Protein AF-B5VNU3-F1 (afdb_monomer_lite)

Foldseek 3Di:
DPDPVCPVVVVVVVVVVVVCLVCVLDVQHDDLVSLLVSLLVQAVVVLVVVLVVLVVCVPDPDDDDDDDDDDPSNVSSPVSLQVSLPADWPADSSRDDAADPPKDKDWDWDWDADPVRDIFIWTWIKIWSFFDDPDPVPDDDDPPPDGDTDDIDTTHDTDGSVVSSVSSVVSNVVDDDDPDDDDDDPPDPPPDDDDDDPPDDDDDDDDDDDDDDDDDDDDDDDDDDDD

Secondary structure (DSSP, 8-state):
--SGGGHHHHHHHHHHHHHHHHHGGGTT-SSHHHHHHHHHHHHHHHHHHHHHHHHHHHT-SS---------HHHHHHHHHHHHHTT---SS-GGGSPPP-TT-EEEEEEEEEE-TTS-EEEEEEEEEE--B--S-TTS----TT-SPPBPPPEESS--EEHHHHHHHHHTTGGG----SS-----TT-TT-------------------PPP---------------

Organism: Saccharomyces cerevisiae (strain AWRI1631) (NCBI:txid545124)

Sequence (227 aa):
FDEPRFMQLRELYKLAKVLFDFICPKEYGISDAEKLDIGLLTSLPLAKQILNDIGDMKNRETPACVAYFTKESHIYTLLNIIYESGIPMRIARNALPELDYLSQITFELYESTDASGQKSHSIRLKMSPGCHTQDPLDVQLDDRHYISCIPKISLTKHLDMDYVQQKLRNK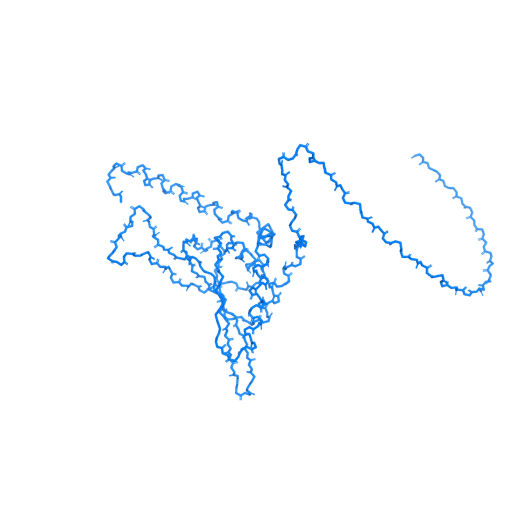FTRVIMPPKFTPVNITSPNLSFQKRKTRRKSVSVEKLKLPASSGSSSSTSVNKTLD

Structure (mmCIF, N/CA/C/O backbone):
data_AF-B5VNU3-F1
#
_entry.id   AF-B5VNU3-F1
#
loop_
_atom_site.group_PDB
_atom_site.id
_atom_site.type_symbol
_atom_site.label_atom_id
_atom_site.label_alt_id
_atom_site.label_comp_id
_atom_site.label_asym_id
_atom_site.label_entity_id
_atom_site.label_seq_id
_atom_site.pdbx_PDB_ins_code
_atom_site.Cartn_x
_atom_site.Cartn_y
_atom_site.Cartn_z
_atom_site.occupancy
_atom_site.B_iso_or_equiv
_atom_site.auth_seq_id
_atom_site.auth_comp_id
_atom_site.auth_asym_id
_atom_site.auth_atom_id
_atom_site.pdbx_PDB_model_num
ATOM 1 N N . PHE A 1 1 ? 4.682 -13.477 -29.647 1.00 75.50 1 PHE A N 1
ATOM 2 C CA . PHE A 1 1 ? 5.685 -12.917 -30.597 1.00 75.50 1 PHE A CA 1
ATOM 3 C C . PHE A 1 1 ? 6.723 -13.990 -30.974 1.00 75.50 1 PHE A C 1
ATOM 5 O O . PHE A 1 1 ? 7.917 -13.839 -30.727 1.00 75.50 1 PHE A O 1
ATOM 12 N N . ASP A 1 2 ? 6.292 -15.099 -31.582 1.00 79.19 2 ASP A N 1
ATOM 13 C CA . ASP A 1 2 ? 7.118 -16.322 -31.672 1.00 79.19 2 ASP A CA 1
ATOM 14 C C . ASP A 1 2 ? 7.970 -16.460 -32.935 1.00 79.19 2 ASP A C 1
ATOM 16 O O . ASP A 1 2 ? 8.766 -17.390 -33.052 1.00 79.19 2 ASP A O 1
ATOM 20 N N . GLU A 1 3 ? 7.825 -15.547 -33.891 1.00 87.06 3 GLU A N 1
ATOM 21 C CA . GLU A 1 3 ? 8.574 -15.630 -35.141 1.00 87.06 3 GLU A CA 1
ATOM 22 C C . GLU A 1 3 ? 10.086 -15.411 -34.924 1.00 87.06 3 GLU A C 1
ATOM 24 O O . GLU A 1 3 ? 10.470 -14.536 -34.139 1.00 87.06 3 GLU A O 1
ATOM 29 N N . PRO A 1 4 ? 10.968 -16.100 -35.681 1.00 86.88 4 PRO A N 1
ATOM 30 C CA . PRO A 1 4 ? 12.425 -15.977 -35.539 1.00 86.88 4 PRO A CA 1
ATOM 31 C C . PRO A 1 4 ? 12.956 -14.540 -35.619 1.00 86.88 4 PRO A C 1
ATOM 33 O O . PRO A 1 4 ? 13.938 -14.205 -34.959 1.00 86.88 4 PRO A O 1
ATOM 36 N N . ARG A 1 5 ? 12.280 -13.661 -36.373 1.00 92.00 5 ARG A N 1
ATOM 37 C CA . ARG A 1 5 ? 12.636 -12.235 -36.477 1.00 92.00 5 ARG A CA 1
ATOM 38 C C . ARG A 1 5 ? 12.540 -11.469 -35.151 1.00 92.00 5 ARG A C 1
ATOM 40 O O . ARG A 1 5 ? 13.194 -10.443 -35.010 1.00 92.00 5 ARG A O 1
ATOM 47 N N . PHE A 1 6 ? 11.759 -11.951 -34.181 1.00 90.38 6 PHE A N 1
ATOM 48 C CA . PHE A 1 6 ? 11.580 -11.311 -32.870 1.00 90.38 6 PHE A CA 1
ATOM 49 C C . PHE A 1 6 ? 12.487 -11.893 -31.778 1.00 90.38 6 PHE A C 1
ATOM 51 O O . PHE A 1 6 ? 12.375 -11.498 -30.617 1.00 90.38 6 PHE A O 1
ATOM 58 N N . MET A 1 7 ? 13.411 -12.797 -32.122 1.00 90.75 7 MET A N 1
ATOM 59 C CA . MET A 1 7 ? 14.318 -13.426 -31.155 1.00 90.75 7 MET A CA 1
ATOM 60 C C . MET A 1 7 ? 15.127 -12.390 -30.358 1.00 90.75 7 MET A C 1
ATOM 62 O O . MET A 1 7 ? 15.147 -12.444 -29.130 1.00 90.75 7 MET A O 1
ATOM 66 N N . GLN A 1 8 ? 15.703 -11.398 -31.044 1.00 92.88 8 GLN A N 1
ATOM 67 C CA . GLN A 1 8 ? 16.466 -10.313 -30.412 1.00 92.88 8 GLN A CA 1
ATOM 68 C C . GLN A 1 8 ? 15.592 -9.425 -29.514 1.00 92.88 8 GLN A C 1
ATOM 70 O O . GLN A 1 8 ? 16.034 -8.991 -28.455 1.00 92.88 8 GLN A O 1
ATOM 75 N N . LEU A 1 9 ? 14.335 -9.175 -29.903 1.00 92.06 9 LEU A N 1
ATOM 76 C CA . LEU A 1 9 ? 13.389 -8.400 -29.094 1.00 92.06 9 LEU A CA 1
ATOM 77 C C . LEU A 1 9 ? 13.042 -9.133 -27.793 1.00 92.06 9 LEU A C 1
ATOM 79 O O . LEU A 1 9 ? 13.029 -8.525 -26.726 1.00 92.06 9 LEU A O 1
ATOM 83 N N . ARG A 1 10 ? 12.790 -10.443 -27.872 1.00 90.19 10 ARG A N 1
ATOM 84 C CA . ARG A 1 10 ? 12.523 -11.279 -26.694 1.00 90.19 10 ARG A CA 1
ATOM 85 C C . ARG A 1 10 ? 13.725 -11.349 -25.762 1.00 90.19 10 ARG A C 1
ATOM 87 O O . ARG A 1 10 ? 13.555 -11.306 -24.547 1.00 90.19 10 ARG A O 1
ATOM 94 N N . GLU A 1 11 ? 14.930 -11.450 -26.313 1.00 92.75 11 GLU A N 1
ATOM 95 C CA . GLU A 1 11 ? 16.163 -11.392 -25.528 1.00 92.75 11 GLU A CA 1
ATOM 96 C C . GLU A 1 11 ? 16.324 -10.031 -24.836 1.00 92.75 11 GLU A C 1
ATOM 98 O O . GLU A 1 11 ? 16.527 -9.984 -23.623 1.00 92.75 11 GLU A O 1
ATOM 103 N N . LEU A 1 12 ? 16.129 -8.929 -25.567 1.00 93.75 12 LEU A N 1
ATOM 104 C CA . LEU A 1 12 ? 16.169 -7.578 -25.009 1.00 93.75 12 LEU A CA 1
ATOM 105 C C . LEU A 1 12 ? 15.153 -7.397 -23.876 1.00 93.75 12 LEU A C 1
ATOM 107 O O . LEU A 1 12 ? 15.511 -6.875 -22.823 1.00 93.75 12 LEU A O 1
ATOM 111 N N . TYR A 1 13 ? 13.910 -7.848 -24.064 1.00 91.75 13 TYR A N 1
ATOM 112 C CA . TYR A 1 13 ? 12.877 -7.776 -23.030 1.00 91.75 13 TYR A CA 1
ATOM 113 C C . TYR A 1 13 ? 13.287 -8.542 -21.768 1.00 91.75 13 TYR A C 1
ATOM 115 O O . TYR A 1 13 ? 13.201 -8.000 -20.669 1.00 91.75 13 TYR A O 1
ATOM 123 N N . LYS A 1 14 ? 13.811 -9.766 -21.914 1.00 91.50 14 LYS A N 1
ATOM 124 C CA . LYS A 1 14 ? 14.305 -10.560 -20.779 1.00 91.50 14 LYS A CA 1
ATOM 125 C C . LYS A 1 14 ? 15.422 -9.840 -20.025 1.00 91.50 14 LYS A C 1
ATOM 127 O O . LYS A 1 14 ? 15.378 -9.768 -18.800 1.00 91.50 14 LYS A O 1
ATOM 132 N N . LEU A 1 15 ? 16.399 -9.275 -20.736 1.00 94.62 15 LEU A N 1
ATOM 133 C CA . LEU A 1 15 ? 17.499 -8.527 -20.120 1.00 94.62 15 LEU A CA 1
ATOM 134 C C . LEU A 1 15 ? 17.004 -7.255 -19.417 1.00 94.62 15 LEU A C 1
ATOM 136 O O . LEU A 1 15 ? 17.411 -6.977 -18.288 1.00 94.62 15 LEU A O 1
ATOM 140 N N . ALA A 1 16 ? 16.091 -6.513 -20.048 1.00 94.19 16 ALA A N 1
ATOM 141 C CA . ALA A 1 16 ? 15.470 -5.332 -19.458 1.00 94.19 16 ALA A CA 1
ATOM 142 C C . ALA A 1 16 ? 14.673 -5.682 -18.193 1.00 94.19 16 ALA A C 1
ATOM 144 O O . ALA A 1 16 ? 14.777 -4.971 -17.196 1.00 94.19 16 ALA A O 1
ATOM 145 N N . LYS A 1 17 ? 13.941 -6.803 -18.197 1.00 91.12 17 LYS A N 1
ATOM 146 C CA . LYS A 1 17 ? 13.188 -7.288 -17.036 1.00 91.12 17 LYS A CA 1
ATOM 147 C C . LYS A 1 17 ? 14.106 -7.668 -15.873 1.00 91.12 17 LYS A C 1
ATOM 149 O O . LYS A 1 17 ? 13.855 -7.248 -14.749 1.00 91.12 17 LYS A O 1
ATOM 154 N N . VAL A 1 18 ? 15.217 -8.361 -16.135 1.00 92.56 18 VAL A N 1
ATOM 155 C CA . VAL A 1 18 ? 16.221 -8.672 -15.098 1.00 92.56 18 VAL A CA 1
ATOM 156 C C . VAL A 1 18 ? 16.799 -7.395 -14.480 1.00 92.56 18 VAL A C 1
ATOM 158 O O . VAL A 1 18 ? 16.946 -7.304 -13.261 1.00 92.56 18 VAL A O 1
ATOM 161 N N . LEU A 1 19 ? 17.105 -6.388 -15.305 1.00 93.69 19 LEU A N 1
ATOM 162 C CA . LEU A 1 19 ? 17.584 -5.095 -14.816 1.00 93.69 19 LEU A CA 1
ATOM 163 C C . LEU A 1 19 ? 16.513 -4.372 -13.985 1.00 93.69 19 LEU A C 1
ATOM 165 O O . LEU A 1 19 ? 16.818 -3.830 -12.923 1.00 93.69 19 LEU A O 1
ATOM 169 N N . PHE A 1 20 ? 15.264 -4.387 -14.447 1.00 90.94 20 PHE A N 1
ATOM 170 C CA . PHE A 1 20 ? 14.131 -3.809 -13.733 1.00 90.94 20 PHE A CA 1
ATOM 171 C C . PHE A 1 20 ? 13.941 -4.455 -12.355 1.00 90.94 20 PHE A C 1
ATOM 173 O O . PHE A 1 20 ? 13.865 -3.736 -11.361 1.00 90.94 20 PHE A O 1
ATOM 180 N N . ASP A 1 21 ? 13.953 -5.787 -12.270 1.00 89.00 21 ASP A N 1
ATOM 181 C CA . ASP A 1 21 ? 13.776 -6.522 -11.010 1.00 89.00 21 ASP A CA 1
ATOM 182 C C . ASP A 1 21 ? 14.886 -6.221 -9.994 1.00 89.00 21 ASP A C 1
ATOM 184 O O . ASP A 1 21 ? 14.675 -6.299 -8.781 1.00 89.00 21 ASP A O 1
ATOM 188 N N . PHE A 1 22 ? 16.067 -5.826 -10.472 1.00 89.69 22 PHE A N 1
ATOM 189 C CA . PHE A 1 22 ? 17.155 -5.366 -9.620 1.00 89.69 22 PHE A CA 1
ATOM 190 C C . PHE A 1 22 ? 16.972 -3.913 -9.145 1.00 89.69 22 PHE A C 1
ATOM 192 O O . PHE A 1 22 ? 17.234 -3.605 -7.979 1.00 89.69 22 PHE A O 1
ATOM 199 N N . ILE A 1 23 ? 16.525 -3.013 -10.028 1.00 90.38 23 ILE A N 1
ATOM 200 C CA . ILE A 1 23 ? 16.418 -1.571 -9.749 1.00 90.38 23 ILE A CA 1
ATOM 201 C C . ILE A 1 23 ? 15.148 -1.228 -8.960 1.00 90.38 23 ILE A C 1
ATOM 203 O O . ILE A 1 23 ? 15.220 -0.471 -7.990 1.00 90.38 23 ILE A O 1
ATOM 207 N N . CYS A 1 24 ? 13.994 -1.776 -9.341 1.00 87.31 24 CYS A N 1
ATOM 208 C CA . CYS A 1 24 ? 12.687 -1.397 -8.797 1.00 87.31 24 CYS A CA 1
ATOM 209 C C . CYS A 1 24 ? 12.612 -1.517 -7.255 1.00 87.31 24 CYS A C 1
ATOM 211 O O . CYS A 1 24 ? 12.245 -0.540 -6.595 1.00 87.31 24 CYS A O 1
ATOM 213 N N . PRO A 1 25 ? 13.099 -2.598 -6.602 1.00 86.06 25 PRO A N 1
ATOM 214 C CA . PRO A 1 25 ? 13.100 -2.701 -5.134 1.00 86.06 25 PRO A CA 1
ATOM 215 C C . PRO A 1 25 ? 13.970 -1.664 -4.395 1.00 86.06 25 PRO A C 1
ATOM 217 O O . PRO A 1 25 ? 13.941 -1.601 -3.153 1.00 86.06 25 PRO A O 1
ATOM 220 N N . LYS A 1 26 ? 14.793 -0.911 -5.137 1.00 89.75 26 LYS A N 1
ATOM 221 C CA . LYS A 1 26 ? 15.745 0.101 -4.661 1.00 89.75 26 LYS A CA 1
ATOM 222 C C . LYS A 1 26 ? 15.353 1.530 -5.047 1.00 89.75 26 LYS A C 1
ATOM 224 O O . LYS A 1 26 ? 15.975 2.464 -4.547 1.00 89.75 26 LYS A O 1
ATOM 229 N N . GLU A 1 27 ? 14.317 1.708 -5.867 1.00 90.06 27 GLU A N 1
ATOM 230 C CA . GLU A 1 27 ? 13.878 3.012 -6.383 1.00 90.06 27 GLU A CA 1
ATOM 231 C C . GLU A 1 27 ? 13.597 4.021 -5.256 1.00 90.06 27 GLU A C 1
ATOM 233 O O . GLU A 1 27 ? 14.025 5.171 -5.313 1.00 90.06 27 GLU A O 1
ATOM 238 N N . TYR A 1 28 ? 12.959 3.563 -4.175 1.00 92.88 28 TYR A N 1
ATOM 239 C CA . TYR A 1 28 ? 12.594 4.389 -3.018 1.00 92.88 28 TYR A CA 1
ATOM 240 C C . TYR A 1 28 ? 13.483 4.128 -1.795 1.00 92.88 28 TYR A C 1
ATOM 242 O O . TYR A 1 28 ? 12.994 4.123 -0.665 1.00 92.88 28 TYR A O 1
ATOM 250 N N . GLY A 1 29 ? 14.776 3.887 -2.021 1.00 93.19 29 GLY A N 1
ATOM 251 C CA . GLY A 1 29 ? 15.803 3.745 -0.985 1.00 93.19 29 GLY A CA 1
ATOM 252 C C . GLY A 1 29 ? 16.531 2.404 -1.042 1.00 93.19 29 GLY A C 1
ATOM 253 O O . GLY A 1 29 ? 15.963 1.380 -1.428 1.00 93.19 29 GLY A O 1
ATOM 254 N N . ILE A 1 30 ? 17.801 2.389 -0.632 1.00 92.69 30 ILE A N 1
ATOM 255 C CA . ILE A 1 30 ? 18.647 1.191 -0.704 1.00 92.69 30 ILE A CA 1
ATOM 256 C C . ILE A 1 30 ? 18.612 0.441 0.626 1.00 92.69 30 ILE A C 1
ATOM 258 O O . ILE A 1 30 ? 18.381 -0.777 0.626 1.00 92.69 30 ILE A O 1
ATOM 262 N N . SER A 1 31 ? 18.815 1.172 1.722 1.00 95.25 31 SER A N 1
ATOM 263 C CA . SER A 1 31 ? 18.732 0.700 3.107 1.00 95.25 31 SER A CA 1
ATOM 264 C C . SER A 1 31 ? 17.340 0.910 3.714 1.00 95.25 31 SER A C 1
ATOM 266 O O . SER A 1 31 ? 16.565 1.752 3.263 1.00 95.25 31 SER A O 1
ATOM 268 N N . ASP A 1 32 ? 17.029 0.169 4.775 1.00 94.56 32 ASP A N 1
ATOM 269 C CA . ASP A 1 32 ? 15.741 0.246 5.484 1.00 94.56 32 ASP A CA 1
ATOM 270 C C . ASP A 1 32 ? 15.486 1.641 6.087 1.00 94.56 32 ASP A C 1
ATOM 272 O O . ASP A 1 32 ? 14.374 2.171 6.042 1.00 94.56 32 ASP A O 1
ATOM 276 N N . ALA A 1 33 ? 16.550 2.289 6.571 1.00 94.94 33 ALA A N 1
ATOM 277 C CA . ALA A 1 33 ? 16.514 3.660 7.068 1.00 94.94 33 ALA A CA 1
ATOM 278 C C . ALA A 1 33 ? 16.123 4.662 5.970 1.00 94.94 33 ALA A C 1
ATOM 280 O O . ALA A 1 33 ? 15.181 5.431 6.159 1.00 94.94 33 ALA A O 1
ATOM 281 N N . GLU A 1 34 ? 16.800 4.617 4.819 1.00 95.50 34 GLU A N 1
ATOM 282 C CA . GLU A 1 34 ? 16.488 5.484 3.674 1.00 95.50 34 GLU A CA 1
ATOM 283 C C . GLU A 1 34 ? 15.074 5.233 3.154 1.00 95.50 34 GLU A C 1
ATOM 285 O O . GLU A 1 34 ? 14.344 6.177 2.860 1.00 95.50 34 GLU A O 1
ATOM 290 N N . LYS A 1 35 ? 14.662 3.962 3.091 1.00 95.62 35 LYS A N 1
ATOM 291 C CA . LYS A 1 35 ? 13.315 3.563 2.673 1.00 95.62 35 LYS A CA 1
ATOM 292 C C . LYS A 1 35 ? 12.244 4.184 3.559 1.00 95.62 35 LYS A C 1
ATOM 294 O O . LYS A 1 35 ? 11.243 4.682 3.042 1.00 95.62 35 LYS A O 1
ATOM 299 N N . LEU A 1 36 ? 12.452 4.184 4.877 1.00 96.50 36 LEU A N 1
ATOM 300 C CA . LEU A 1 36 ? 11.551 4.851 5.812 1.00 96.50 36 LEU A CA 1
ATOM 301 C C . LEU A 1 36 ? 11.559 6.372 5.621 1.00 96.50 36 LEU A C 1
ATOM 303 O O . LEU A 1 36 ? 10.490 6.975 5.603 1.00 96.50 36 LEU A O 1
ATOM 307 N N . ASP A 1 37 ? 12.729 6.991 5.465 1.00 95.56 37 ASP A N 1
ATOM 308 C CA . ASP A 1 37 ? 12.846 8.447 5.318 1.00 95.56 37 ASP A CA 1
ATOM 309 C C . ASP A 1 37 ? 12.164 8.948 4.037 1.00 95.56 37 ASP A C 1
ATOM 311 O O . ASP A 1 37 ? 11.319 9.843 4.097 1.00 95.56 37 ASP A O 1
ATOM 315 N N . ILE A 1 38 ? 12.440 8.312 2.895 1.00 95.50 38 ILE A N 1
ATOM 316 C CA . ILE A 1 38 ? 11.773 8.594 1.613 1.00 95.50 38 ILE A CA 1
ATOM 317 C C . ILE A 1 38 ? 10.270 8.303 1.721 1.00 95.50 38 ILE A C 1
ATOM 319 O O . ILE A 1 38 ? 9.439 9.088 1.249 1.00 95.50 38 ILE A O 1
ATOM 323 N N . GLY A 1 39 ? 9.923 7.200 2.394 1.00 96.19 39 GLY A N 1
ATOM 324 C CA . GLY A 1 39 ? 8.555 6.810 2.711 1.00 96.19 39 GLY A CA 1
ATOM 325 C C . GLY A 1 39 ? 7.779 7.934 3.391 1.00 96.19 39 GLY A C 1
ATOM 326 O O . GLY A 1 39 ? 6.747 8.381 2.891 1.00 96.19 39 GLY A O 1
ATOM 327 N N . LEU A 1 40 ? 8.306 8.431 4.510 1.00 96.12 40 LEU A N 1
ATOM 328 C CA . LEU A 1 40 ? 7.695 9.488 5.312 1.00 96.12 40 LEU A CA 1
ATOM 329 C C . LEU A 1 40 ? 7.682 10.837 4.583 1.00 96.12 40 LEU A C 1
ATOM 331 O O . LEU A 1 40 ? 6.672 11.532 4.628 1.00 96.12 40 LEU A O 1
ATOM 335 N N . LEU A 1 41 ? 8.750 11.211 3.877 1.00 94.56 41 LEU A N 1
ATOM 336 C CA . LEU A 1 41 ? 8.783 12.471 3.123 1.00 94.56 41 LEU A CA 1
ATOM 337 C C . LEU A 1 41 ? 7.693 12.540 2.044 1.00 94.56 41 LEU A C 1
ATOM 339 O O . LEU A 1 41 ? 7.159 13.618 1.784 1.00 94.56 41 LEU A O 1
ATOM 343 N N . THR A 1 42 ? 7.341 11.396 1.454 1.00 94.06 42 THR A N 1
ATOM 344 C CA . THR A 1 42 ? 6.369 11.314 0.355 1.00 94.06 42 THR A CA 1
ATOM 345 C C . THR A 1 42 ? 4.950 11.051 0.859 1.00 94.06 42 THR A C 1
ATOM 347 O O . THR A 1 42 ? 4.012 11.766 0.511 1.00 94.06 42 THR A O 1
ATOM 350 N N . SER A 1 43 ? 4.785 10.038 1.711 1.00 96.38 43 SER A N 1
ATOM 351 C CA . SER A 1 43 ? 3.482 9.442 2.030 1.00 96.38 43 SER A CA 1
ATOM 352 C C . SER A 1 43 ? 3.043 9.634 3.482 1.00 96.38 43 SER A C 1
ATOM 354 O O . SER A 1 43 ? 2.013 9.092 3.878 1.00 96.38 43 SER A O 1
ATOM 356 N N . LEU A 1 44 ? 3.747 10.438 4.293 1.00 95.69 44 LEU A N 1
ATOM 357 C CA . LEU A 1 44 ? 3.314 10.730 5.667 1.00 95.69 44 LEU A CA 1
ATOM 358 C C . LEU A 1 44 ? 1.915 11.369 5.753 1.00 95.69 44 LEU A C 1
ATOM 360 O O . LEU A 1 44 ? 1.145 10.937 6.614 1.00 95.69 44 LEU A O 1
ATOM 364 N N . PRO A 1 45 ? 1.539 12.363 4.920 1.00 94.69 45 PRO A N 1
ATOM 365 C CA . PRO A 1 45 ? 0.184 12.912 4.958 1.00 94.69 45 PRO A CA 1
ATOM 366 C C . PRO A 1 45 ? -0.881 11.844 4.677 1.00 94.69 45 PRO A C 1
ATOM 368 O O . PRO A 1 45 ? -1.854 11.748 5.421 1.00 94.69 45 PRO A O 1
ATOM 371 N N . LEU A 1 46 ? -0.647 10.992 3.671 1.00 96.00 46 LEU A N 1
ATOM 372 C CA . LEU A 1 46 ? -1.532 9.879 3.325 1.00 96.00 46 LEU A CA 1
ATOM 373 C C . LEU A 1 46 ? -1.629 8.861 4.470 1.00 96.00 46 LEU A C 1
ATOM 375 O O . LEU A 1 46 ? -2.727 8.491 4.869 1.00 96.00 46 LEU A O 1
ATOM 379 N N . ALA A 1 47 ? -0.498 8.459 5.054 1.00 96.81 47 ALA A N 1
ATOM 380 C CA . ALA A 1 47 ? -0.466 7.521 6.173 1.00 96.81 47 ALA A CA 1
ATOM 381 C C . ALA A 1 47 ? -1.210 8.065 7.406 1.00 96.81 47 ALA A C 1
ATOM 383 O O . ALA A 1 47 ? -1.945 7.327 8.060 1.00 96.81 47 ALA A O 1
ATOM 384 N N . LYS A 1 48 ? -1.065 9.362 7.716 1.00 96.25 48 LYS A N 1
ATOM 385 C CA . LYS A 1 48 ? -1.825 10.019 8.793 1.00 96.25 48 LYS A CA 1
ATOM 386 C C . LYS A 1 48 ? -3.322 10.019 8.509 1.00 96.25 48 LYS A C 1
ATOM 388 O O . LYS A 1 48 ? -4.088 9.713 9.417 1.00 96.25 48 LYS A O 1
ATOM 393 N N . GLN A 1 49 ? -3.715 10.340 7.278 1.00 97.06 49 GLN A N 1
ATOM 394 C CA . GLN A 1 49 ? -5.118 10.356 6.882 1.00 97.06 49 GLN A CA 1
ATOM 395 C C . GLN A 1 49 ? -5.744 8.963 7.007 1.00 97.06 49 GLN A C 1
ATOM 397 O O . GLN A 1 49 ? -6.765 8.829 7.669 1.00 97.06 49 GLN A O 1
ATOM 402 N N . ILE A 1 50 ? -5.073 7.924 6.497 1.00 97.06 50 ILE A N 1
ATOM 403 C CA . ILE A 1 50 ? -5.516 6.527 6.627 1.00 97.06 50 ILE A CA 1
ATOM 404 C C . ILE A 1 50 ? -5.725 6.146 8.098 1.00 97.06 50 ILE A C 1
ATOM 406 O O . ILE A 1 50 ? -6.751 5.569 8.442 1.00 97.06 50 ILE A O 1
ATOM 410 N N . LEU A 1 51 ? -4.780 6.472 8.990 1.00 96.25 51 LEU A N 1
ATOM 411 C CA . LEU A 1 51 ? -4.923 6.137 10.412 1.00 96.25 51 LEU A CA 1
ATOM 412 C C . LEU A 1 51 ? -6.045 6.905 11.111 1.00 96.25 51 LEU A C 1
ATOM 414 O O . LEU A 1 51 ? -6.661 6.363 12.026 1.00 96.25 51 LEU A O 1
ATOM 418 N N . ASN A 1 52 ? -6.280 8.157 10.725 1.00 96.31 52 ASN A N 1
ATOM 419 C CA . ASN A 1 52 ? -7.390 8.935 11.264 1.00 96.31 52 ASN A CA 1
ATOM 420 C C . ASN A 1 52 ? -8.725 8.351 10.791 1.00 96.31 52 ASN A C 1
ATOM 422 O O . ASN A 1 52 ? -9.581 8.081 11.624 1.00 96.31 52 ASN A O 1
ATOM 426 N N . ASP A 1 53 ? -8.849 8.035 9.501 1.00 96.62 53 ASP A N 1
ATOM 427 C CA . ASP A 1 53 ? -10.069 7.456 8.936 1.00 96.62 53 ASP A CA 1
ATOM 428 C C . ASP A 1 53 ? -10.360 6.060 9.526 1.00 96.62 53 ASP A C 1
ATOM 430 O O . ASP A 1 53 ? -11.506 5.757 9.847 1.00 96.62 53 ASP A O 1
ATOM 434 N N . ILE A 1 54 ? -9.336 5.231 9.777 1.00 95.12 54 ILE A N 1
ATOM 435 C CA . ILE A 1 54 ? -9.484 3.962 10.520 1.00 95.12 54 ILE A CA 1
ATOM 436 C C . ILE A 1 54 ? -9.978 4.209 11.955 1.00 95.12 54 ILE A C 1
ATOM 438 O O . ILE A 1 54 ? -10.842 3.480 12.446 1.00 95.12 54 ILE A O 1
ATOM 442 N N . GLY A 1 55 ? -9.432 5.223 12.633 1.00 93.69 55 GLY A N 1
ATOM 443 C CA . GLY A 1 55 ? -9.864 5.621 13.973 1.00 93.69 55 GLY A CA 1
ATOM 444 C C . GLY A 1 55 ? -11.325 6.068 14.006 1.00 93.69 55 GLY A C 1
ATOM 445 O O . GLY A 1 55 ? -12.075 5.651 14.886 1.00 93.69 55 GLY A O 1
ATOM 446 N N . ASP A 1 56 ? -11.749 6.840 13.009 1.00 94.00 56 ASP A N 1
ATOM 447 C CA . ASP A 1 56 ? -13.132 7.285 12.863 1.00 94.00 56 ASP A CA 1
ATOM 448 C C . ASP A 1 56 ? -14.068 6.113 12.538 1.00 94.00 56 ASP A C 1
ATOM 450 O O . ASP A 1 56 ? -15.180 6.043 13.062 1.00 94.00 56 ASP A O 1
ATOM 454 N N . MET A 1 57 ? -13.618 5.157 11.715 1.00 93.38 57 MET A N 1
ATOM 455 C CA . MET 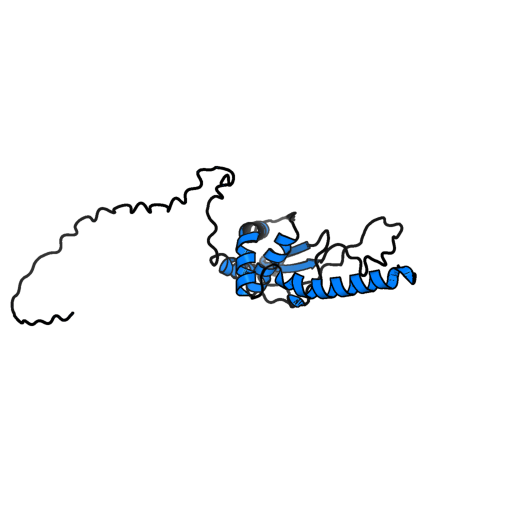A 1 57 ? -14.387 3.962 11.353 1.00 93.38 57 MET A CA 1
ATOM 456 C C . MET A 1 57 ? -14.677 3.044 12.544 1.00 93.38 57 MET A C 1
ATOM 458 O O . MET A 1 57 ? -15.748 2.445 12.572 1.00 93.38 57 MET A O 1
ATOM 462 N N . LYS A 1 58 ? -13.791 2.969 13.547 1.00 91.06 58 LYS A N 1
ATOM 463 C CA . LYS A 1 58 ? -14.029 2.192 14.783 1.00 91.06 58 LYS A CA 1
ATOM 464 C C . LYS A 1 58 ? -15.287 2.630 15.537 1.00 91.06 58 LYS A C 1
ATOM 466 O O . LYS A 1 58 ? -15.912 1.810 16.198 1.00 91.06 58 LYS A O 1
ATOM 471 N N . ASN A 1 59 ? -15.654 3.907 15.442 1.00 90.25 59 ASN A N 1
ATOM 472 C CA . ASN A 1 59 ? -16.800 4.466 16.160 1.00 90.25 59 ASN A CA 1
ATOM 473 C C . ASN A 1 59 ? -18.099 4.434 15.339 1.00 90.25 59 ASN A C 1
ATOM 475 O O . ASN A 1 59 ? -19.122 4.940 15.798 1.00 90.25 59 ASN A O 1
ATOM 479 N N . ARG A 1 60 ? -18.079 3.887 14.117 1.00 90.31 60 ARG A N 1
ATOM 480 C CA . ARG A 1 60 ? -19.267 3.815 13.259 1.00 90.31 60 ARG A CA 1
ATOM 481 C C . ARG A 1 60 ? -20.072 2.556 13.555 1.00 90.31 60 ARG A C 1
ATOM 483 O O . ARG A 1 60 ? -19.524 1.469 13.678 1.00 90.31 60 ARG A O 1
ATOM 490 N N . GLU A 1 61 ? -21.391 2.703 13.585 1.00 87.38 61 GLU A N 1
ATOM 491 C CA . GLU A 1 61 ? -22.322 1.572 13.704 1.00 87.38 61 GLU A CA 1
ATOM 492 C C . GLU A 1 61 ? -22.581 0.875 12.362 1.00 87.38 61 GLU A C 1
ATOM 494 O O . GLU A 1 61 ? -23.034 -0.266 12.323 1.00 87.38 61 GLU A O 1
ATOM 499 N N . THR A 1 62 ? -22.293 1.557 11.249 1.00 90.81 62 THR A N 1
ATOM 500 C CA . THR A 1 62 ? -22.516 1.052 9.892 1.00 90.81 62 THR A CA 1
ATOM 501 C C . THR A 1 62 ? -21.197 0.790 9.162 1.00 90.81 62 THR A C 1
ATOM 503 O O . THR A 1 62 ? -20.211 1.501 9.391 1.00 90.81 62 THR A O 1
ATOM 506 N N . PRO A 1 63 ? -21.157 -0.201 8.248 1.00 90.38 63 PRO A N 1
ATOM 507 C CA . PRO A 1 63 ? -19.995 -0.433 7.402 1.00 90.38 63 PRO A CA 1
ATOM 508 C C . PRO A 1 63 ? -19.636 0.808 6.581 1.00 90.38 63 PRO A C 1
ATOM 510 O O . PRO A 1 63 ? -20.505 1.483 6.032 1.00 90.38 63 PRO A O 1
ATOM 513 N N . ALA A 1 64 ? -18.340 1.081 6.456 1.00 92.44 64 ALA A N 1
ATOM 514 C CA . ALA A 1 64 ? -17.825 2.195 5.675 1.00 92.44 64 ALA A CA 1
ATOM 515 C C . ALA A 1 64 ? -16.650 1.760 4.796 1.00 92.44 64 ALA A C 1
ATOM 517 O O . ALA A 1 64 ? -15.923 0.819 5.112 1.00 92.44 64 ALA A O 1
ATOM 518 N N . CYS A 1 65 ? -16.460 2.473 3.690 1.00 95.31 65 CYS A N 1
ATOM 519 C CA . CYS A 1 65 ? -15.335 2.299 2.785 1.00 95.31 65 CYS A CA 1
ATOM 520 C C . CYS A 1 65 ? -14.766 3.676 2.443 1.00 95.31 65 CYS A C 1
ATOM 522 O O . CYS A 1 65 ? -15.518 4.587 2.094 1.00 95.31 65 CYS A O 1
ATOM 524 N N . VAL A 1 66 ? -13.446 3.817 2.544 1.00 96.69 66 VAL A N 1
ATOM 525 C CA . VAL A 1 66 ? -12.711 5.003 2.100 1.00 96.69 66 VAL A CA 1
ATOM 526 C C . VAL A 1 66 ? -11.726 4.554 1.030 1.00 96.69 66 VAL A C 1
ATOM 528 O O . VAL A 1 66 ? -10.937 3.635 1.253 1.00 96.69 66 VAL A O 1
ATOM 531 N N . ALA A 1 67 ? -11.795 5.180 -0.142 1.00 96.62 67 ALA A N 1
ATOM 532 C CA . ALA A 1 67 ? -10.922 4.886 -1.270 1.00 96.62 67 ALA A CA 1
ATOM 533 C C . ALA A 1 67 ? -10.017 6.087 -1.551 1.00 96.62 67 ALA A C 1
ATOM 535 O O . ALA A 1 67 ? -10.498 7.205 -1.737 1.00 96.62 67 ALA A O 1
ATOM 536 N N . TYR A 1 68 ? -8.708 5.843 -1.614 1.00 96.81 68 TYR A N 1
ATOM 537 C CA . TYR A 1 68 ? -7.715 6.845 -1.993 1.00 96.81 68 TYR A CA 1
ATOM 538 C C . TYR A 1 68 ? -7.165 6.496 -3.369 1.00 96.81 68 TYR A C 1
ATOM 540 O O . TYR A 1 68 ? -6.608 5.416 -3.563 1.00 96.81 68 TYR A O 1
ATOM 548 N N . PHE A 1 69 ? -7.287 7.425 -4.310 1.00 95.75 69 PHE A N 1
ATOM 549 C CA . PHE A 1 69 ? -6.682 7.300 -5.629 1.00 95.75 69 PHE A CA 1
ATOM 550 C C . PHE A 1 69 ? -5.351 8.035 -5.627 1.00 95.75 69 PHE A C 1
ATOM 552 O O . PHE A 1 69 ? -5.282 9.221 -5.303 1.00 95.75 69 PHE A O 1
ATOM 559 N N . THR A 1 70 ? -4.283 7.316 -5.947 1.00 95.06 70 THR A N 1
ATOM 560 C CA . THR A 1 70 ? -2.929 7.857 -5.906 1.00 95.06 70 THR A CA 1
ATOM 561 C C . THR A 1 70 ? -2.050 7.221 -6.975 1.00 95.06 70 THR A C 1
ATOM 563 O O . THR A 1 70 ? -2.489 6.360 -7.734 1.00 95.06 70 THR A O 1
ATOM 566 N N . LYS A 1 71 ? -0.806 7.685 -7.053 1.00 93.00 71 LYS A N 1
ATOM 567 C CA . LYS A 1 71 ? 0.21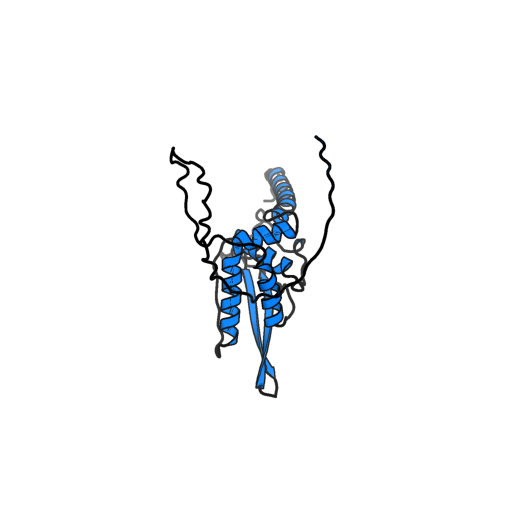1 7.178 -7.973 1.00 93.00 71 LYS A CA 1
ATOM 568 C C . LYS A 1 71 ? 0.939 5.986 -7.359 1.00 93.00 71 LYS A C 1
ATOM 570 O O . LYS A 1 71 ? 1.079 5.904 -6.141 1.00 93.00 71 LYS A O 1
ATOM 575 N N . GLU A 1 72 ? 1.497 5.139 -8.210 1.00 92.50 72 GLU A N 1
ATOM 576 C CA . GLU A 1 72 ? 2.362 4.013 -7.837 1.00 92.50 72 GLU A CA 1
ATOM 577 C C . GLU A 1 72 ? 3.464 4.410 -6.840 1.00 92.50 72 GLU A C 1
ATOM 579 O O . GLU A 1 72 ? 3.645 3.761 -5.810 1.00 92.50 72 GLU A O 1
ATOM 584 N N . SER A 1 73 ? 4.108 5.559 -7.061 1.00 93.12 73 SER A N 1
ATOM 585 C CA . SER A 1 73 ? 5.135 6.092 -6.159 1.00 93.12 73 SER A CA 1
ATOM 586 C C . SER A 1 73 ? 4.653 6.286 -4.715 1.00 93.12 73 SER A C 1
ATOM 588 O O . SER A 1 73 ? 5.415 6.097 -3.765 1.00 93.12 73 SER A O 1
ATOM 590 N N . HIS A 1 74 ? 3.373 6.611 -4.509 1.00 95.19 74 HIS A N 1
ATOM 591 C CA . HIS A 1 74 ? 2.791 6.709 -3.168 1.00 95.19 74 HIS A CA 1
ATOM 592 C C . HIS A 1 74 ? 2.503 5.330 -2.572 1.00 95.19 74 HIS A C 1
ATOM 594 O O . HIS A 1 74 ? 2.632 5.153 -1.364 1.00 95.19 74 HIS A O 1
ATOM 600 N N . ILE A 1 75 ? 2.152 4.341 -3.399 1.00 95.44 75 ILE A N 1
ATOM 601 C CA . ILE A 1 75 ? 1.923 2.960 -2.958 1.00 95.44 75 ILE A CA 1
ATOM 602 C C . ILE A 1 75 ? 3.234 2.358 -2.434 1.00 95.44 75 ILE A C 1
ATOM 604 O O . ILE A 1 75 ? 3.265 1.870 -1.302 1.00 95.44 75 ILE A O 1
ATOM 608 N N . TYR A 1 76 ? 4.337 2.468 -3.184 1.00 94.56 76 TYR A N 1
ATOM 609 C CA . TYR A 1 76 ? 5.645 1.971 -2.736 1.00 94.56 76 TYR A CA 1
ATOM 610 C C . TYR A 1 76 ? 6.145 2.671 -1.473 1.00 94.56 76 TYR A C 1
ATOM 612 O O . TYR A 1 76 ? 6.573 2.021 -0.517 1.00 94.56 76 TYR A O 1
ATOM 620 N N . THR A 1 77 ? 6.065 3.999 -1.430 1.00 96.12 77 THR A N 1
ATOM 621 C CA . THR A 1 77 ? 6.511 4.760 -0.255 1.00 96.12 77 THR A CA 1
ATOM 622 C C . THR A 1 77 ? 5.635 4.498 0.973 1.00 96.12 77 THR A C 1
ATOM 624 O O . THR A 1 77 ? 6.159 4.435 2.086 1.00 96.12 77 THR A O 1
ATOM 627 N N . LEU A 1 78 ? 4.331 4.251 0.802 1.00 97.00 78 LEU A N 1
ATOM 628 C CA . LEU A 1 78 ? 3.452 3.801 1.883 1.00 97.00 78 LEU A CA 1
ATOM 629 C C . LEU A 1 78 ? 3.812 2.385 2.363 1.00 97.00 78 LEU A C 1
ATOM 631 O O . LEU A 1 78 ? 3.877 2.161 3.571 1.00 97.00 78 LEU A O 1
ATOM 635 N N . LEU A 1 79 ? 4.108 1.444 1.458 1.00 96.06 79 LEU A N 1
ATOM 636 C CA . LEU A 1 79 ? 4.604 0.112 1.835 1.00 96.06 79 LEU A CA 1
ATOM 637 C C . LEU A 1 79 ? 5.906 0.204 2.622 1.00 96.06 79 LEU A C 1
ATOM 639 O O . LEU A 1 79 ? 6.050 -0.496 3.622 1.00 96.06 79 LEU A O 1
ATOM 643 N N . ASN A 1 80 ? 6.823 1.091 2.233 1.00 95.75 80 ASN A N 1
ATOM 644 C CA . ASN A 1 80 ? 8.044 1.320 2.998 1.00 95.75 80 ASN A CA 1
ATOM 645 C C . ASN A 1 80 ? 7.723 1.734 4.440 1.00 95.75 80 ASN A C 1
ATOM 647 O O . ASN A 1 80 ? 8.268 1.140 5.364 1.00 95.75 80 ASN A O 1
ATOM 651 N N . ILE A 1 81 ? 6.784 2.664 4.656 1.00 97.31 81 ILE A N 1
ATOM 652 C CA . ILE A 1 81 ? 6.334 3.023 6.013 1.00 97.31 81 ILE A CA 1
ATOM 653 C C . ILE A 1 81 ? 5.772 1.793 6.749 1.00 97.31 81 ILE A C 1
ATOM 655 O O . ILE A 1 81 ? 6.114 1.572 7.910 1.00 97.31 81 ILE A O 1
ATOM 659 N N . ILE A 1 82 ? 4.929 0.985 6.094 1.00 97.06 82 ILE A N 1
ATOM 660 C CA . ILE A 1 82 ? 4.283 -0.190 6.705 1.00 97.06 82 ILE A CA 1
ATOM 661 C C . ILE A 1 82 ? 5.320 -1.233 7.131 1.00 97.06 82 ILE A C 1
ATOM 663 O O . 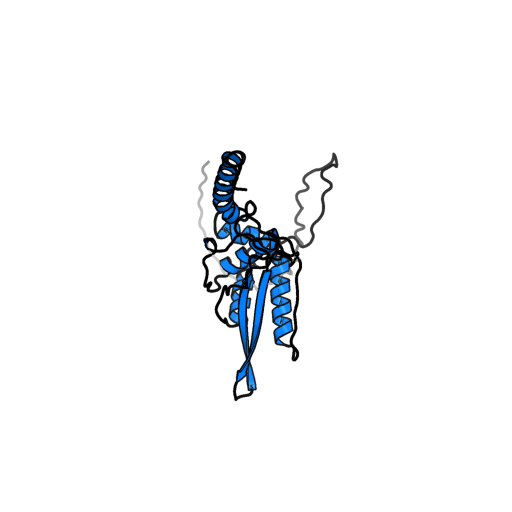ILE A 1 82 ? 5.317 -1.655 8.287 1.00 97.06 82 ILE A O 1
ATOM 667 N N . TYR A 1 83 ? 6.229 -1.627 6.240 1.00 96.75 83 TYR A N 1
ATOM 668 C CA . TYR A 1 83 ? 7.259 -2.621 6.550 1.00 96.75 83 TYR A CA 1
ATOM 669 C C . TYR A 1 83 ? 8.213 -2.131 7.647 1.00 96.75 83 TYR A C 1
ATOM 671 O O . TYR A 1 83 ? 8.551 -2.889 8.553 1.00 96.75 83 TYR A O 1
ATOM 679 N N . GLU A 1 84 ? 8.593 -0.854 7.615 1.00 96.56 84 GLU A N 1
ATOM 680 C CA . GLU A 1 84 ? 9.514 -0.265 8.595 1.00 96.56 84 GLU A CA 1
ATOM 681 C C . GLU A 1 84 ? 8.843 0.101 9.927 1.00 96.56 84 GLU A C 1
ATOM 683 O O . GLU A 1 84 ? 9.510 0.482 10.898 1.00 96.56 84 GLU A O 1
ATOM 688 N N . SER A 1 85 ? 7.516 -0.035 10.020 1.00 96.06 85 SER A N 1
ATOM 689 C CA . SER A 1 85 ? 6.768 0.195 11.259 1.00 96.06 85 SER A CA 1
ATOM 690 C C . SER A 1 85 ? 6.993 -0.900 12.305 1.00 96.06 85 SER A C 1
ATOM 692 O O . SER A 1 85 ? 6.785 -0.667 13.497 1.00 96.06 85 SER A O 1
ATOM 694 N N . GLY A 1 86 ? 7.489 -2.070 11.886 1.00 95.12 86 GLY A N 1
ATOM 695 C CA . GLY A 1 86 ? 7.688 -3.235 12.750 1.00 95.12 86 GLY A CA 1
ATOM 696 C C . GLY A 1 86 ? 6.412 -4.046 12.985 1.00 95.12 86 GLY A C 1
ATOM 697 O O . GLY A 1 86 ? 6.332 -4.785 13.967 1.00 95.12 86 GLY A O 1
ATOM 698 N N . ILE A 1 87 ? 5.412 -3.882 12.116 1.00 96.81 87 ILE A N 1
ATOM 699 C CA . ILE A 1 87 ? 4.253 -4.771 12.013 1.00 96.81 87 ILE A CA 1
ATOM 700 C C . ILE A 1 87 ? 4.717 -6.138 11.473 1.00 96.81 87 ILE A C 1
ATOM 702 O O . ILE A 1 87 ? 5.509 -6.183 10.531 1.00 96.81 87 ILE A O 1
ATOM 706 N N . PRO A 1 88 ? 4.240 -7.265 12.033 1.00 96.56 88 PRO A N 1
ATOM 707 C CA . PRO A 1 88 ? 4.620 -8.591 11.558 1.00 96.56 88 PRO A CA 1
ATOM 708 C C . PRO A 1 88 ? 4.024 -8.885 10.173 1.00 96.56 88 PRO A C 1
ATOM 710 O O . PRO A 1 88 ? 2.813 -9.075 10.020 1.00 96.56 88 PRO A O 1
ATOM 713 N N . MET A 1 89 ? 4.899 -8.968 9.171 1.00 96.75 89 MET A N 1
ATOM 714 C CA . MET A 1 89 ? 4.552 -9.252 7.777 1.00 96.75 89 MET A CA 1
ATOM 715 C C . MET A 1 89 ? 4.650 -10.752 7.474 1.00 96.75 89 MET A C 1
ATOM 717 O O . MET A 1 89 ? 5.533 -11.443 7.975 1.00 96.75 89 MET A O 1
ATOM 721 N N . ARG A 1 90 ? 3.753 -11.265 6.626 1.00 96.12 90 ARG A N 1
ATOM 722 C CA . ARG A 1 90 ? 3.776 -12.654 6.127 1.00 96.12 90 ARG A CA 1
ATOM 723 C C . ARG A 1 90 ? 4.649 -12.829 4.889 1.00 96.12 90 ARG A C 1
ATOM 725 O O . ARG A 1 90 ? 5.064 -13.945 4.604 1.00 96.12 90 ARG A O 1
ATOM 732 N N . ILE A 1 91 ? 4.869 -11.748 4.147 1.00 94.31 91 ILE A N 1
ATOM 733 C CA . ILE A 1 91 ? 5.584 -11.740 2.871 1.00 94.31 91 ILE A CA 1
ATOM 734 C C . ILE A 1 91 ? 6.732 -10.748 2.996 1.00 94.31 91 ILE A C 1
ATOM 736 O O . ILE A 1 91 ? 6.521 -9.601 3.399 1.00 94.31 91 ILE A O 1
ATOM 740 N N . ALA A 1 92 ? 7.945 -11.194 2.682 1.00 91.81 92 ALA A N 1
ATOM 741 C CA . ALA A 1 92 ? 9.118 -10.332 2.665 1.00 91.81 92 ALA A CA 1
ATOM 742 C C . ALA A 1 92 ? 8.996 -9.281 1.550 1.00 91.81 92 ALA A C 1
ATOM 744 O O . ALA A 1 92 ? 8.389 -9.538 0.514 1.00 91.81 92 ALA A O 1
ATOM 745 N N . ARG A 1 93 ? 9.578 -8.093 1.744 1.00 88.81 93 ARG A N 1
ATOM 746 C CA . ARG A 1 93 ? 9.427 -6.987 0.782 1.00 88.81 93 ARG A CA 1
ATOM 747 C C . ARG A 1 93 ? 9.960 -7.331 -0.610 1.00 88.81 93 ARG A C 1
ATOM 749 O O . ARG A 1 93 ? 9.349 -6.970 -1.601 1.00 88.81 93 ARG A O 1
ATOM 756 N N . ASN A 1 94 ? 11.090 -8.028 -0.677 1.00 86.88 94 ASN A N 1
ATOM 757 C CA . ASN A 1 94 ? 11.704 -8.477 -1.929 1.00 86.88 94 ASN A CA 1
ATOM 758 C C . ASN A 1 94 ? 10.917 -9.591 -2.638 1.00 86.88 94 ASN A C 1
ATOM 760 O O . ASN A 1 94 ? 11.223 -9.900 -3.779 1.00 86.88 94 ASN A O 1
ATOM 764 N N . ALA A 1 95 ? 9.939 -10.198 -1.963 1.00 89.81 95 ALA A N 1
ATOM 765 C CA . ALA A 1 95 ? 9.029 -11.177 -2.545 1.00 89.81 95 ALA A CA 1
ATOM 766 C C . ALA A 1 95 ? 7.702 -10.542 -2.997 1.00 89.81 95 ALA A C 1
ATOM 768 O O . ALA A 1 95 ? 6.785 -11.263 -3.390 1.00 89.81 95 ALA A O 1
ATOM 769 N N . LEU A 1 96 ? 7.562 -9.213 -2.896 1.00 89.44 96 LEU A N 1
ATOM 770 C CA . LEU A 1 96 ? 6.395 -8.533 -3.435 1.00 89.44 96 LEU A CA 1
ATOM 771 C C . LEU A 1 96 ? 6.455 -8.515 -4.968 1.00 89.44 96 LEU A C 1
ATOM 773 O O . LEU A 1 96 ? 7.524 -8.261 -5.522 1.00 89.44 96 LEU A O 1
ATOM 777 N N . PRO A 1 97 ? 5.321 -8.763 -5.642 1.00 88.25 97 PRO A N 1
ATOM 778 C CA . PRO A 1 97 ? 5.226 -8.604 -7.086 1.00 88.25 97 PRO A CA 1
ATOM 779 C C . PRO A 1 97 ? 5.405 -7.138 -7.501 1.00 88.25 97 PRO A C 1
ATOM 781 O O . PRO A 1 97 ? 5.160 -6.223 -6.710 1.00 88.25 97 PRO A O 1
ATOM 784 N N . GLU A 1 98 ? 5.780 -6.947 -8.763 1.00 88.81 98 GLU A N 1
ATOM 785 C CA . GLU A 1 98 ? 5.709 -5.660 -9.455 1.00 88.81 98 GLU A CA 1
ATOM 786 C C . GLU A 1 98 ? 4.288 -5.090 -9.385 1.00 88.81 98 GLU A C 1
ATOM 788 O O . GLU A 1 98 ? 3.305 -5.834 -9.443 1.00 88.81 98 GLU A O 1
ATOM 793 N N . LEU A 1 99 ? 4.195 -3.773 -9.217 1.00 90.81 99 LEU A N 1
ATOM 794 C CA . LEU A 1 99 ? 2.933 -3.051 -9.206 1.00 90.81 99 LEU A CA 1
ATOM 795 C C . LEU A 1 99 ? 2.572 -2.617 -10.625 1.00 90.81 99 LEU A C 1
ATOM 797 O O . LEU A 1 99 ? 3.388 -2.022 -11.315 1.00 90.81 99 LEU A O 1
ATOM 801 N N . ASP A 1 100 ? 1.329 -2.860 -11.019 1.00 90.62 100 ASP A N 1
ATOM 802 C CA . ASP A 1 100 ? 0.765 -2.424 -12.294 1.00 90.62 100 ASP A CA 1
ATOM 803 C C . ASP A 1 100 ? -0.510 -1.590 -12.046 1.00 90.62 100 ASP A C 1
ATOM 805 O O . ASP A 1 100 ? -0.887 -1.283 -10.902 1.00 90.62 100 ASP A O 1
ATOM 809 N N . TYR A 1 101 ? -1.205 -1.201 -13.112 1.00 90.25 101 TYR A N 1
ATOM 810 C CA . TYR A 1 101 ? -2.468 -0.477 -13.066 1.00 90.25 101 TYR A CA 1
ATOM 811 C C . TYR A 1 101 ? -3.459 -1.106 -12.084 1.00 90.25 101 TYR A C 1
ATOM 813 O O . TYR A 1 101 ? -3.615 -2.320 -12.010 1.00 90.25 101 TYR A O 1
ATOM 821 N N . LEU A 1 102 ? -4.169 -0.263 -11.330 1.00 93.12 102 LEU A N 1
ATOM 822 C CA . LEU A 1 102 ? -5.107 -0.687 -10.279 1.00 93.12 102 LEU A CA 1
ATOM 823 C C . LEU A 1 102 ? -4.472 -1.498 -9.132 1.00 93.12 102 LEU A C 1
ATOM 825 O O . LEU A 1 102 ? -5.190 -2.155 -8.371 1.00 93.12 102 LEU A O 1
ATOM 829 N N . SER A 1 103 ? -3.150 -1.411 -8.952 1.00 95.12 103 SER A N 1
ATOM 830 C CA . SER A 1 103 ? -2.490 -1.830 -7.715 1.00 95.12 103 SER A CA 1
ATOM 831 C C . SER A 1 103 ? -3.169 -1.224 -6.492 1.00 95.12 103 SER A C 1
ATOM 833 O O . SER A 1 103 ? -3.519 -0.043 -6.464 1.00 95.12 103 SER A O 1
ATOM 835 N N . GLN A 1 104 ? -3.338 -2.035 -5.453 1.00 95.75 104 GLN A N 1
ATOM 836 C CA . GLN A 1 104 ? -4.102 -1.651 -4.270 1.00 95.75 104 GLN A CA 1
ATOM 837 C C . GLN A 1 104 ? -3.473 -2.189 -2.992 1.00 95.75 104 GLN A C 1
ATOM 839 O O . GLN A 1 104 ? -3.081 -3.351 -2.915 1.00 95.75 104 GLN A O 1
ATOM 844 N N . ILE A 1 105 ? -3.481 -1.359 -1.952 1.00 96.81 105 ILE A N 1
ATOM 845 C CA . ILE A 1 105 ? -3.271 -1.766 -0.561 1.00 96.81 105 ILE A CA 1
ATOM 846 C C . ILE A 1 105 ? -4.607 -1.584 0.147 1.00 96.81 105 ILE A C 1
ATOM 848 O O . ILE A 1 105 ? -5.231 -0.531 0.046 1.00 96.81 105 ILE A O 1
ATOM 852 N N . THR A 1 106 ? -5.075 -2.611 0.846 1.00 97.12 106 THR A N 1
ATOM 853 C CA . THR A 1 106 ? -6.336 -2.574 1.590 1.00 97.12 106 THR A CA 1
ATOM 854 C C . THR A 1 106 ? -6.056 -2.721 3.080 1.00 97.12 106 THR A C 1
ATOM 856 O O . THR A 1 106 ? -5.427 -3.692 3.503 1.00 97.12 106 THR A O 1
ATOM 859 N N . PHE A 1 107 ? -6.561 -1.768 3.861 1.00 97.50 107 PHE A N 1
ATOM 860 C CA . PHE A 1 107 ? -6.669 -1.857 5.313 1.00 97.50 107 PHE A CA 1
ATOM 861 C C . PHE A 1 107 ? -8.081 -2.347 5.636 1.00 97.50 107 PHE A C 1
ATOM 863 O O . PHE A 1 107 ? -9.046 -1.605 5.483 1.00 97.50 107 PHE A O 1
ATOM 870 N N . GLU A 1 108 ? -8.215 -3.613 6.022 1.00 97.12 108 GLU A N 1
ATOM 871 C CA . GLU A 1 108 ? -9.505 -4.196 6.395 1.00 97.12 108 GLU A CA 1
ATOM 872 C C . GLU A 1 108 ? -9.659 -4.134 7.916 1.00 97.12 108 GLU A C 1
ATOM 874 O O . GLU A 1 108 ? -8.917 -4.806 8.636 1.00 97.12 108 GLU A O 1
ATOM 879 N N . LEU A 1 109 ? -10.603 -3.319 8.392 1.00 96.75 109 LEU A N 1
ATOM 880 C CA . LEU A 1 109 ? -10.995 -3.242 9.798 1.00 96.75 109 LEU A CA 1
ATOM 881 C C . LEU A 1 109 ? -12.123 -4.244 10.066 1.00 96.75 109 LEU A C 1
ATOM 883 O O . LEU A 1 109 ? -13.144 -4.238 9.382 1.00 96.75 109 LEU A O 1
ATOM 887 N N . TYR A 1 110 ? -11.935 -5.084 11.075 1.00 95.56 110 TYR A N 1
ATOM 888 C CA . TYR A 1 110 ? -12.900 -6.072 11.536 1.00 95.56 110 TYR A CA 1
ATOM 889 C C . TYR A 1 110 ? -13.323 -5.754 12.961 1.00 95.56 110 TYR A C 1
ATOM 891 O O . TYR A 1 110 ? -12.474 -5.452 13.800 1.00 95.56 110 TYR A O 1
ATOM 899 N N . GLU A 1 111 ? -14.614 -5.896 13.235 1.00 94.12 111 GLU A N 1
ATOM 900 C CA . GLU A 1 111 ? -15.194 -5.820 14.572 1.00 94.12 111 GLU A CA 1
ATOM 901 C C . GLU A 1 111 ? -15.711 -7.205 14.973 1.00 94.12 111 GLU A C 1
ATOM 903 O O . GLU A 1 111 ? -16.368 -7.886 14.186 1.00 94.12 111 GLU A O 1
ATOM 908 N N . SER A 1 112 ? -15.407 -7.621 16.199 1.00 92.75 112 SER A N 1
ATOM 909 C CA . SER A 1 112 ? -15.987 -8.805 16.827 1.00 92.75 112 SER A CA 1
ATOM 910 C C . SER A 1 112 ? -16.542 -8.416 18.186 1.00 92.75 112 SER A C 1
ATOM 912 O O . SER A 1 112 ? -15.853 -7.762 18.968 1.00 92.75 112 SER A O 1
ATOM 914 N N . THR A 1 113 ? -17.769 -8.843 18.472 1.00 93.00 113 THR A N 1
ATOM 915 C CA . THR A 1 113 ? -18.425 -8.617 19.764 1.00 93.00 113 THR A CA 1
ATOM 916 C C . THR A 1 113 ? -18.414 -9.917 20.551 1.00 93.00 113 THR A C 1
ATOM 918 O O . THR A 1 113 ? -18.805 -10.958 20.022 1.00 93.00 113 THR A O 1
ATOM 921 N N . ASP A 1 114 ? -17.925 -9.876 21.784 1.00 92.31 114 ASP A N 1
ATOM 922 C CA . ASP A 1 114 ? -17.949 -11.040 22.663 1.00 92.31 114 ASP A CA 1
ATOM 923 C C . ASP A 1 114 ? -19.324 -11.236 23.333 1.00 92.31 114 ASP A C 1
ATOM 925 O O . ASP A 1 114 ? -20.231 -10.411 23.213 1.00 92.31 114 ASP A O 1
ATOM 929 N N . ALA A 1 115 ? -19.489 -12.341 24.065 1.00 91.00 115 ALA A N 1
ATOM 930 C CA . ALA A 1 115 ? -20.734 -12.640 24.778 1.00 91.00 115 ALA A CA 1
ATOM 931 C C . ALA A 1 115 ? -21.078 -11.615 25.882 1.00 91.00 115 ALA A C 1
ATOM 933 O O . ALA A 1 115 ? -22.213 -11.585 26.349 1.00 91.00 115 ALA A O 1
ATOM 934 N N . SER A 1 116 ? -20.116 -10.782 26.297 1.00 90.25 116 SER A N 1
ATOM 935 C CA . SER A 1 116 ? -20.306 -9.702 27.271 1.00 90.25 116 SER A CA 1
ATOM 936 C C . SER A 1 116 ? -20.650 -8.353 26.624 1.00 90.25 116 SER A C 1
ATOM 938 O O . SER A 1 116 ? -20.852 -7.365 27.328 1.00 90.25 116 SER A O 1
ATOM 940 N N . GLY A 1 117 ? -20.742 -8.305 25.290 1.00 87.62 117 GLY A N 1
ATOM 941 C CA . GLY A 1 117 ? -21.008 -7.089 24.526 1.00 87.62 117 GLY A CA 1
ATOM 942 C C . GLY A 1 117 ? -19.776 -6.204 24.312 1.00 87.62 117 GLY A C 1
ATOM 943 O O . GLY A 1 117 ? -19.914 -5.102 23.780 1.00 87.62 117 GLY A O 1
ATOM 944 N N . GLN A 1 118 ? -18.577 -6.651 24.699 1.00 90.31 118 GLN A N 1
ATOM 945 C CA . GLN A 1 118 ? -17.343 -5.913 24.447 1.00 90.31 118 GLN A CA 1
ATOM 946 C C . GLN A 1 118 ? -16.922 -6.077 22.991 1.00 90.31 118 GLN A C 1
ATOM 948 O O . GLN A 1 118 ? -16.837 -7.184 22.451 1.00 90.31 118 GLN A O 1
ATOM 953 N N . LYS A 1 119 ? -16.648 -4.939 22.354 1.00 91.44 119 LYS A N 1
ATOM 954 C CA . LYS A 1 119 ? -16.191 -4.873 20.969 1.00 91.44 119 LYS A CA 1
ATOM 955 C C . LYS A 1 119 ? -14.672 -4.936 20.922 1.00 91.44 119 LYS A C 1
ATOM 957 O O . LYS A 1 119 ? -13.984 -4.185 21.608 1.00 91.44 119 LYS A O 1
ATOM 962 N N . SER A 1 120 ? -14.162 -5.809 20.068 1.00 93.38 120 SER A N 1
ATOM 963 C CA . SER A 1 120 ? -12.744 -5.943 19.751 1.00 93.38 120 SER A CA 1
ATOM 964 C C . SER A 1 120 ? -12.517 -5.633 18.276 1.00 93.38 120 SER A C 1
ATOM 966 O O . SER A 1 120 ? -13.310 -6.031 17.417 1.00 93.38 120 SER A O 1
ATOM 968 N N . HIS A 1 121 ? -11.432 -4.918 17.979 1.00 95.75 121 HIS A N 1
ATOM 969 C CA . HIS A 1 121 ? -11.126 -4.439 16.633 1.00 95.75 121 HIS A CA 1
ATOM 970 C C . HIS A 1 121 ? -9.802 -5.008 16.146 1.00 95.75 121 HIS A C 1
ATOM 972 O O . HIS A 1 121 ? -8.783 -4.927 16.832 1.00 95.75 121 HIS A O 1
ATOM 978 N N . SER A 1 122 ? -9.798 -5.554 14.932 1.00 97.06 122 SER A N 1
ATOM 979 C CA . SER A 1 122 ? -8.575 -6.047 14.300 1.00 97.06 122 SER A CA 1
ATOM 980 C C . SER A 1 122 ? -8.399 -5.498 12.895 1.00 97.06 122 SER A C 1
ATOM 982 O O . SER A 1 122 ? -9.367 -5.280 12.172 1.00 97.06 122 SER A O 1
ATOM 984 N N . ILE A 1 123 ? -7.147 -5.292 12.497 1.00 97.81 123 ILE A N 1
ATOM 985 C CA . ILE A 1 123 ? -6.766 -4.865 11.156 1.00 97.81 123 ILE A CA 1
ATOM 986 C C . ILE A 1 123 ? -6.084 -6.025 10.436 1.00 97.81 123 ILE A C 1
ATOM 988 O O . ILE A 1 123 ? -5.201 -6.692 10.985 1.00 97.81 123 ILE A O 1
ATOM 992 N N . ARG A 1 124 ? -6.457 -6.236 9.173 1.00 97.69 124 ARG A N 1
ATOM 993 C CA . ARG A 1 124 ? -5.710 -7.068 8.228 1.00 97.69 124 ARG A CA 1
ATOM 994 C C . ARG A 1 124 ? -5.261 -6.217 7.045 1.00 97.69 124 ARG A C 1
ATOM 996 O O . ARG A 1 124 ? -6.072 -5.548 6.410 1.00 97.69 124 ARG A O 1
ATOM 1003 N N . LEU A 1 125 ? -3.971 -6.279 6.725 1.00 97.94 125 LEU A N 1
ATOM 1004 C CA . LEU A 1 125 ? -3.419 -5.650 5.532 1.00 97.94 125 LEU A CA 1
ATOM 1005 C C . LEU A 1 125 ? -3.424 -6.649 4.380 1.00 97.94 125 LEU A C 1
ATOM 1007 O O . LEU A 1 125 ? -2.927 -7.775 4.509 1.00 97.94 125 LEU A O 1
ATOM 1011 N N . LYS A 1 126 ? -3.959 -6.226 3.240 1.00 97.56 126 LYS A N 1
ATOM 1012 C CA . LYS A 1 126 ? -3.896 -6.966 1.979 1.00 97.56 126 LYS A CA 1
ATOM 1013 C C . LYS A 1 126 ? -3.327 -6.091 0.877 1.00 97.56 126 LYS A C 1
ATOM 1015 O O . LYS A 1 126 ? -3.402 -4.868 0.952 1.00 97.56 126 LYS A O 1
ATOM 1020 N N . MET A 1 127 ? -2.800 -6.722 -0.160 1.00 95.75 127 MET A N 1
ATOM 1021 C CA . MET A 1 127 ? -2.320 -6.038 -1.351 1.00 95.75 127 MET A CA 1
ATOM 1022 C C . MET A 1 127 ? -2.713 -6.816 -2.596 1.00 95.75 127 MET A C 1
ATOM 1024 O O . MET A 1 127 ? -2.789 -8.036 -2.552 1.00 95.75 127 MET A O 1
ATOM 1028 N N . SER A 1 128 ? -2.959 -6.132 -3.701 1.00 95.56 128 SER A N 1
ATOM 1029 C CA . SER A 1 128 ? -2.986 -6.744 -5.027 1.00 95.56 128 SER A CA 1
ATOM 1030 C C . SER A 1 128 ? -2.070 -5.921 -5.935 1.00 95.56 128 SER A C 1
ATOM 1032 O O . SER A 1 128 ? -2.140 -4.691 -5.869 1.00 95.56 128 SER A O 1
ATOM 1034 N N . PRO A 1 129 ? -1.221 -6.574 -6.749 1.00 92.75 129 PRO A N 1
ATOM 1035 C CA . PRO A 1 129 ? -0.356 -5.901 -7.721 1.00 92.75 129 PRO A CA 1
ATOM 1036 C C . PRO A 1 129 ? -1.115 -5.294 -8.907 1.00 92.75 129 PRO A C 1
ATOM 1038 O O . PRO A 1 129 ? -0.495 -4.740 -9.802 1.00 92.75 129 PRO A O 1
ATOM 1041 N N . GLY A 1 130 ? -2.448 -5.379 -8.921 1.00 92.94 130 GLY A N 1
ATOM 1042 C CA . GLY A 1 130 ? -3.261 -4.788 -9.972 1.00 92.94 130 GLY A CA 1
ATOM 1043 C C . GLY A 1 130 ? -3.452 -5.711 -11.166 1.00 92.94 130 GLY A C 1
ATOM 1044 O O . GLY A 1 130 ? -3.450 -6.940 -11.025 1.00 92.94 130 GLY A O 1
ATOM 1045 N N . CYS A 1 131 ? -3.707 -5.097 -12.317 1.00 89.31 131 CYS A N 1
ATOM 1046 C CA . CYS A 1 131 ? -3.766 -5.741 -13.620 1.00 89.31 131 CYS A CA 1
ATOM 1047 C C . CYS A 1 131 ? -2.507 -6.574 -13.843 1.00 89.31 131 CYS A C 1
ATOM 1049 O O . CYS A 1 131 ? -1.431 -6.221 -13.379 1.00 89.31 131 CYS A O 1
ATOM 1051 N N . HIS A 1 132 ? -2.635 -7.710 -14.516 1.00 79.50 132 HIS A N 1
ATOM 1052 C CA . HIS A 1 132 ? -1.460 -8.515 -14.790 1.00 79.50 132 HIS A CA 1
ATOM 1053 C C . HIS A 1 132 ? -1.527 -9.170 -16.147 1.00 79.50 132 HIS A C 1
ATOM 1055 O O . HIS A 1 132 ? -2.484 -9.876 -16.470 1.00 79.50 132 HIS A O 1
ATOM 1061 N N . THR A 1 133 ? -0.439 -8.991 -16.883 1.00 75.25 133 THR A N 1
ATOM 1062 C CA . THR A 1 133 ? -0.047 -9.871 -17.967 1.00 75.25 133 THR A CA 1
ATOM 1063 C C . THR A 1 133 ? 1.301 -10.498 -17.618 1.00 75.25 133 THR A C 1
ATOM 1065 O O . THR A 1 133 ? 2.247 -9.786 -17.290 1.00 75.25 133 THR A O 1
ATOM 1068 N N . GLN A 1 134 ? 1.384 -11.832 -17.633 1.00 66.56 134 GLN A N 1
ATOM 1069 C CA . GLN A 1 134 ? 2.631 -12.548 -17.318 1.00 66.56 134 GLN A CA 1
ATOM 1070 C C . GLN A 1 134 ? 3.730 -12.257 -18.342 1.00 66.56 134 GLN A C 1
ATOM 1072 O O . GLN A 1 134 ? 4.902 -12.205 -17.980 1.00 66.56 134 GLN A O 1
ATOM 1077 N N . ASP A 1 135 ? 3.341 -12.053 -19.600 1.00 77.62 135 ASP A N 1
ATOM 1078 C CA . ASP A 1 135 ? 4.244 -11.691 -20.682 1.00 77.62 135 ASP A CA 1
ATOM 1079 C C . ASP A 1 135 ? 3.555 -10.663 -21.600 1.00 77.62 135 ASP A C 1
ATOM 1081 O O . ASP A 1 135 ? 2.623 -11.004 -22.335 1.00 77.62 135 ASP A O 1
ATOM 1085 N N . PRO A 1 136 ? 3.976 -9.386 -21.569 1.00 80.31 136 PRO A N 1
ATOM 1086 C CA . PRO A 1 136 ? 3.479 -8.353 -22.474 1.00 80.31 136 PRO A CA 1
ATOM 1087 C C . PRO A 1 136 ? 3.712 -8.662 -23.961 1.00 80.31 136 PRO A C 1
ATOM 1089 O O . PRO A 1 136 ? 3.032 -8.092 -24.813 1.00 80.31 136 PRO A O 1
ATOM 1092 N N . LEU A 1 137 ? 4.666 -9.536 -24.296 1.00 83.69 137 LEU A N 1
ATOM 1093 C CA . LEU A 1 137 ? 4.920 -9.968 -25.670 1.00 83.69 137 LEU A CA 1
ATOM 1094 C C . LEU A 1 137 ? 4.036 -11.150 -26.085 1.00 83.69 137 LEU A C 1
ATOM 1096 O O . LEU A 1 137 ? 3.957 -11.442 -27.276 1.00 83.69 137 LEU A O 1
ATOM 1100 N N . ASP A 1 138 ? 3.355 -11.810 -25.149 1.00 78.25 138 ASP A N 1
ATOM 1101 C CA . ASP A 1 138 ? 2.485 -12.961 -25.420 1.00 78.25 138 ASP A CA 1
ATOM 1102 C C . ASP A 1 138 ? 1.064 -12.760 -24.863 1.00 78.25 138 ASP A C 1
ATOM 1104 O O . ASP A 1 138 ? 0.363 -13.717 -24.529 1.00 78.25 138 ASP A O 1
ATOM 1108 N N . VAL A 1 139 ? 0.606 -11.501 -24.804 1.00 77.31 139 VAL A N 1
ATOM 1109 C CA . VAL A 1 139 ? -0.766 -11.165 -24.395 1.00 77.31 139 VAL A CA 1
ATOM 1110 C C . VAL A 1 139 ? -1.762 -11.800 -25.358 1.00 77.31 139 VAL A C 1
ATOM 1112 O O . VAL A 1 139 ? -1.839 -11.431 -26.531 1.00 77.31 139 VAL A O 1
ATOM 1115 N N . GLN A 1 140 ? -2.572 -12.721 -24.844 1.00 72.94 140 GLN A N 1
ATOM 1116 C CA . GLN A 1 140 ? -3.743 -13.217 -25.552 1.00 72.94 140 GLN A CA 1
ATOM 1117 C C . GLN A 1 140 ? -4.939 -12.346 -25.186 1.00 72.94 140 GLN A C 1
ATOM 1119 O O . GLN A 1 140 ? -5.365 -12.313 -24.033 1.00 72.94 140 GLN A O 1
ATOM 1124 N N . LEU A 1 141 ? -5.450 -11.612 -26.171 1.00 73.81 141 LEU A N 1
ATOM 1125 C CA . LEU A 1 141 ? -6.681 -10.849 -26.020 1.00 73.81 141 LEU A CA 1
ATOM 1126 C C . LEU A 1 141 ? -7.857 -11.823 -26.099 1.00 73.81 141 LEU A C 1
ATOM 1128 O O . LEU A 1 141 ? -8.019 -12.517 -27.101 1.00 73.81 141 LEU A O 1
ATOM 1132 N N . ASP A 1 142 ? -8.646 -11.883 -25.033 1.00 77.62 142 ASP A N 1
ATOM 1133 C CA . ASP A 1 142 ? -9.920 -12.589 -25.013 1.00 77.62 142 ASP A CA 1
ATOM 1134 C C . ASP A 1 142 ? -11.081 -11.623 -25.320 1.00 77.62 142 ASP A C 1
ATOM 1136 O O . ASP A 1 142 ? -10.921 -10.399 -25.360 1.00 77.62 142 ASP A O 1
ATOM 1140 N N . ASP A 1 143 ? -12.285 -12.166 -25.507 1.00 84.62 143 ASP A N 1
ATOM 1141 C CA . ASP A 1 143 ? -13.492 -11.372 -25.791 1.00 84.62 143 ASP A CA 1
ATOM 1142 C C . ASP A 1 143 ? -13.913 -10.460 -24.622 1.00 84.62 143 ASP A C 1
ATOM 1144 O O . ASP A 1 143 ? -14.887 -9.705 -24.723 1.00 84.62 143 ASP A O 1
ATOM 1148 N N . ARG A 1 144 ? -13.218 -10.517 -23.478 1.00 78.31 144 ARG A N 1
ATOM 1149 C CA . ARG A 1 144 ? -13.583 -9.752 -22.283 1.00 78.31 144 ARG A CA 1
ATOM 1150 C C . ARG A 1 144 ? -13.195 -8.282 -22.400 1.00 78.31 144 ARG A C 1
ATOM 1152 O O . ARG A 1 144 ? -13.738 -7.477 -21.652 1.00 78.31 144 ARG A O 1
ATOM 1159 N N . HIS A 1 145 ? -12.330 -7.910 -23.347 1.00 81.19 145 HIS A N 1
ATOM 1160 C CA . HIS A 1 145 ? -11.899 -6.525 -23.587 1.00 81.19 145 HIS A CA 1
ATOM 1161 C C . HIS A 1 145 ? -11.331 -5.812 -22.335 1.00 81.19 145 HIS A C 1
ATOM 1163 O O . HIS A 1 145 ? -11.355 -4.583 -22.254 1.00 81.19 145 HIS A O 1
ATOM 1169 N N . TYR A 1 146 ? -10.812 -6.553 -21.346 1.00 83.19 146 TYR A N 1
ATOM 1170 C CA . TYR A 1 146 ? -10.142 -5.990 -20.169 1.00 83.19 146 TYR A CA 1
ATOM 1171 C C . TYR A 1 146 ? -9.009 -6.897 -19.672 1.00 83.19 146 TYR A C 1
ATOM 1173 O O . TYR A 1 146 ? -9.055 -8.113 -19.834 1.00 83.19 146 TYR A O 1
ATOM 1181 N N . ILE A 1 147 ? -8.004 -6.308 -19.015 1.00 82.75 147 ILE A N 1
ATOM 1182 C CA . ILE A 1 147 ? -6.928 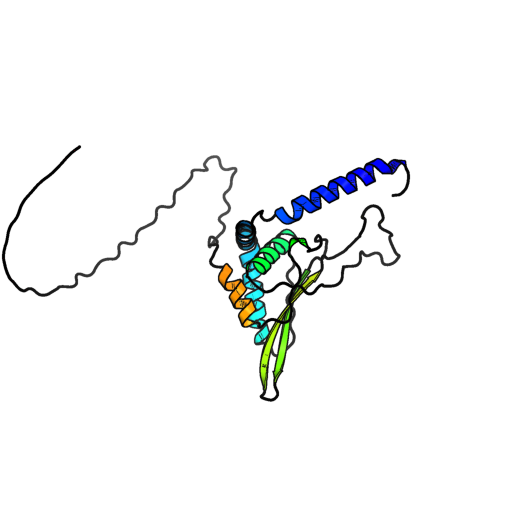-7.054 -18.345 1.00 82.75 147 ILE A CA 1
ATOM 1183 C C . ILE A 1 147 ? -7.382 -7.396 -16.926 1.00 82.75 147 ILE A C 1
ATOM 1185 O O . ILE A 1 147 ? -7.760 -6.513 -16.156 1.00 82.75 147 ILE A O 1
ATOM 1189 N N . SER A 1 148 ? -7.359 -8.678 -16.563 1.00 86.31 148 SER A N 1
ATOM 1190 C CA . SER A 1 148 ? -7.747 -9.114 -15.221 1.00 86.31 148 SER A CA 1
ATOM 1191 C C . SER A 1 148 ? -6.743 -8.677 -14.153 1.00 86.31 148 SER A C 1
ATOM 1193 O O . SER A 1 148 ? -5.533 -8.717 -14.374 1.00 86.31 148 SER A O 1
ATOM 1195 N N . CYS A 1 149 ? -7.243 -8.345 -12.961 1.00 88.94 149 CYS A N 1
ATOM 1196 C CA . CYS A 1 149 ? -6.398 -8.055 -11.805 1.00 88.94 149 CYS A CA 1
ATOM 1197 C C . CYS A 1 149 ? -6.020 -9.326 -11.037 1.00 88.94 149 CYS A C 1
ATOM 1199 O O . CYS A 1 149 ? -6.860 -10.203 -10.815 1.00 88.94 149 CYS A O 1
ATOM 1201 N N . ILE A 1 150 ? -4.786 -9.383 -10.532 1.00 91.12 150 ILE A N 1
ATOM 1202 C CA . ILE A 1 150 ? -4.357 -10.429 -9.601 1.00 91.12 150 ILE A CA 1
ATOM 1203 C C . ILE A 1 150 ? -5.154 -10.304 -8.292 1.00 91.12 150 ILE A C 1
ATOM 1205 O O . ILE A 1 150 ? -5.265 -9.201 -7.736 1.00 91.12 150 ILE A O 1
ATOM 1209 N N . PRO A 1 151 ? -5.676 -11.417 -7.744 1.00 92.81 151 PRO A N 1
ATOM 1210 C CA . PRO A 1 151 ? -6.354 -11.424 -6.454 1.00 92.81 151 PRO A CA 1
ATOM 1211 C C . PRO A 1 151 ? -5.505 -10.861 -5.310 1.00 92.81 151 PRO A C 1
ATOM 1213 O O . PRO A 1 151 ? -4.279 -10.956 -5.287 1.00 92.81 151 PRO A O 1
ATOM 1216 N N . LYS A 1 152 ? -6.174 -10.306 -4.298 1.00 94.88 152 LYS A N 1
ATOM 1217 C CA . LYS A 1 152 ? -5.495 -9.755 -3.121 1.00 94.88 152 LYS A CA 1
ATOM 1218 C C . LYS A 1 152 ? -4.784 -10.848 -2.320 1.00 94.88 152 LYS A C 1
ATOM 1220 O O . LYS A 1 152 ? -5.413 -11.804 -1.869 1.00 94.88 152 LYS A O 1
ATOM 1225 N N . ILE A 1 153 ? -3.507 -10.637 -2.032 1.00 94.69 153 ILE A N 1
ATOM 1226 C CA . ILE A 1 153 ? -2.710 -11.421 -1.089 1.00 94.69 153 ILE A CA 1
ATOM 1227 C C . ILE A 1 153 ? -2.754 -10.780 0.301 1.00 94.69 153 ILE A C 1
ATOM 1229 O O . ILE A 1 153 ? -2.774 -9.558 0.446 1.00 94.69 153 ILE A O 1
ATOM 1233 N N . SER A 1 154 ? -2.793 -11.603 1.353 1.00 96.25 154 SER A N 1
ATOM 1234 C CA . SER A 1 154 ? -2.760 -11.104 2.736 1.00 96.25 154 SER A CA 1
ATOM 1235 C C . SER A 1 154 ? -1.323 -10.838 3.177 1.00 96.25 154 SER A C 1
ATOM 1237 O O . SER A 1 154 ? -0.531 -11.771 3.298 1.00 96.25 154 SER A O 1
ATOM 1239 N N . LEU A 1 155 ? -1.012 -9.575 3.465 1.00 97.06 155 LEU A N 1
ATOM 1240 C CA . LEU A 1 155 ? 0.296 -9.145 3.952 1.00 97.06 155 LEU A CA 1
ATOM 1241 C C . LEU A 1 155 ? 0.475 -9.417 5.449 1.00 97.06 155 LEU A C 1
ATOM 1243 O O . LEU A 1 155 ? 1.590 -9.684 5.889 1.00 97.06 155 LEU A O 1
ATOM 1247 N N . THR A 1 156 ? -0.607 -9.394 6.231 1.00 97.81 156 THR A N 1
ATOM 1248 C CA . THR A 1 156 ? -0.584 -9.658 7.679 1.00 97.81 156 THR A CA 1
ATOM 1249 C C . THR A 1 156 ? -1.626 -10.706 8.078 1.00 97.81 156 THR A C 1
ATOM 1251 O O . THR A 1 156 ? -2.502 -11.092 7.298 1.00 97.81 156 THR A O 1
ATOM 1254 N N . LYS A 1 157 ? -1.532 -11.199 9.318 1.00 97.12 157 LYS A N 1
ATOM 1255 C CA . LYS A 1 157 ? -2.670 -11.839 10.005 1.00 97.12 157 LYS A CA 1
ATOM 1256 C C . LYS A 1 157 ? -3.638 -10.751 10.509 1.00 97.12 157 LYS A C 1
ATOM 1258 O O . LYS A 1 157 ? -3.422 -9.570 10.239 1.00 97.12 157 LYS A O 1
ATOM 1263 N N . HIS A 1 158 ? -4.686 -11.150 11.230 1.00 97.44 158 HIS A N 1
ATOM 1264 C CA . HIS A 1 158 ? -5.441 -10.202 12.051 1.00 97.44 158 HIS A CA 1
ATOM 1265 C C . HIS A 1 158 ? -4.530 -9.706 13.166 1.00 97.44 158 HIS A C 1
ATOM 1267 O O . HIS A 1 158 ? -3.923 -10.514 13.870 1.00 97.44 158 HIS A O 1
ATOM 1273 N N . LEU A 1 159 ? -4.407 -8.393 13.274 1.00 97.75 159 LEU A N 1
ATOM 1274 C CA . LEU A 1 159 ? -3.617 -7.728 14.295 1.00 97.75 159 LEU A CA 1
ATOM 1275 C C . LEU A 1 159 ? -4.521 -6.789 15.070 1.00 97.75 159 LEU A C 1
ATOM 1277 O O . LEU A 1 159 ? -5.437 -6.212 14.491 1.00 97.75 159 LEU A O 1
ATOM 1281 N N . ASP A 1 160 ? -4.249 -6.632 16.358 1.00 97.06 160 ASP A N 1
ATOM 1282 C CA . ASP A 1 160 ? -4.942 -5.647 17.178 1.00 97.06 160 ASP A CA 1
ATOM 1283 C C . ASP A 1 160 ? -4.826 -4.243 16.553 1.00 97.06 160 ASP A C 1
ATOM 1285 O O . ASP A 1 160 ? -3.754 -3.832 16.087 1.00 97.06 160 ASP A O 1
ATOM 1289 N N . MET A 1 161 ? -5.953 -3.533 16.481 1.00 95.81 161 MET A N 1
ATOM 1290 C CA . MET A 1 161 ? -6.028 -2.226 15.828 1.00 95.81 161 MET A CA 1
ATOM 1291 C C . MET A 1 161 ? -5.123 -1.193 16.509 1.00 95.81 161 MET A C 1
ATOM 1293 O O . MET A 1 161 ? -4.429 -0.436 15.821 1.00 95.81 161 MET A O 1
ATOM 1297 N N . ASP A 1 162 ? -5.116 -1.159 17.841 1.00 95.62 162 ASP A N 1
ATOM 1298 C CA . ASP A 1 162 ? -4.361 -0.171 18.607 1.00 95.62 162 ASP A CA 1
ATOM 1299 C C . ASP A 1 162 ? -2.853 -0.448 18.494 1.00 95.62 162 ASP A C 1
ATOM 1301 O O . ASP A 1 162 ? -2.064 0.477 18.284 1.00 95.62 162 ASP A O 1
ATOM 1305 N N . TYR A 1 163 ? -2.455 -1.725 18.474 1.00 97.12 163 TYR A N 1
ATOM 1306 C CA . TYR A 1 163 ? -1.088 -2.149 18.161 1.00 97.12 163 TYR A CA 1
ATOM 1307 C C . TYR A 1 163 ? -0.613 -1.652 16.785 1.00 97.12 163 TYR A C 1
ATOM 1309 O O . TYR A 1 163 ? 0.476 -1.079 16.670 1.00 97.12 163 TYR A O 1
ATOM 1317 N N . VAL A 1 164 ? -1.418 -1.839 15.732 1.00 97.19 164 VAL A N 1
ATOM 1318 C CA . VAL A 1 164 ? -1.074 -1.396 14.366 1.00 97.19 164 VAL A CA 1
ATOM 1319 C C . VAL A 1 164 ? -0.931 0.125 14.303 1.00 97.19 164 VAL A C 1
ATOM 1321 O O . VAL A 1 164 ? 0.058 0.633 13.764 1.00 97.19 164 VAL A O 1
ATOM 1324 N N . GLN A 1 165 ? -1.876 0.861 14.895 1.00 96.12 165 GLN A N 1
ATOM 1325 C CA . GLN A 1 165 ? -1.814 2.320 14.949 1.00 96.12 165 GLN A CA 1
ATOM 1326 C C . GLN A 1 165 ? -0.578 2.815 15.696 1.00 96.12 165 GLN A C 1
ATOM 1328 O O . GLN A 1 165 ? 0.107 3.720 15.214 1.00 96.12 165 GLN A O 1
ATOM 1333 N N . GLN A 1 166 ? -0.267 2.219 16.847 1.00 96.81 166 GLN A N 1
ATOM 1334 C CA . GLN A 1 166 ? 0.896 2.588 17.645 1.00 96.81 166 GLN A CA 1
ATOM 1335 C C . GLN A 1 166 ? 2.194 2.367 16.859 1.00 96.81 166 GLN A C 1
ATOM 1337 O O . GLN A 1 166 ? 3.035 3.265 16.790 1.00 96.81 166 GLN A O 1
ATOM 1342 N N . LYS A 1 167 ? 2.350 1.203 16.212 1.00 97.31 167 LYS A N 1
ATOM 1343 C CA . LYS A 1 167 ? 3.541 0.878 15.410 1.00 97.31 167 LYS A CA 1
ATOM 1344 C C . LYS A 1 167 ? 3.777 1.881 14.284 1.00 97.31 167 LYS A C 1
ATOM 1346 O O . LYS A 1 167 ? 4.908 2.336 14.111 1.00 97.31 167 LYS A O 1
ATOM 1351 N N . LEU A 1 168 ? 2.723 2.267 13.566 1.00 96.56 168 LEU A N 1
ATOM 1352 C CA . LEU A 1 168 ? 2.817 3.260 12.495 1.00 96.56 168 LEU A CA 1
ATOM 1353 C C . LEU A 1 168 ? 3.100 4.666 13.045 1.00 96.56 168 LEU A C 1
ATOM 1355 O O . LEU A 1 168 ? 4.057 5.311 12.612 1.00 96.56 168 LEU A O 1
ATOM 1359 N N . ARG A 1 169 ? 2.336 5.127 14.047 1.00 95.56 169 ARG A N 1
ATOM 1360 C CA . ARG A 1 169 ? 2.490 6.476 14.627 1.00 95.56 169 ARG A CA 1
ATOM 1361 C C . ARG A 1 169 ? 3.872 6.698 15.242 1.00 95.56 169 ARG A C 1
ATOM 1363 O O . ARG A 1 169 ? 4.414 7.793 15.104 1.00 95.56 169 ARG A O 1
ATOM 1370 N N . ASN A 1 170 ? 4.486 5.665 15.823 1.00 95.75 170 ASN A N 1
ATOM 1371 C CA . ASN A 1 170 ? 5.840 5.740 16.381 1.00 95.75 170 ASN A CA 1
ATOM 1372 C C . ASN A 1 170 ? 6.914 6.107 15.345 1.00 95.75 170 ASN A C 1
ATOM 1374 O O . ASN A 1 170 ? 7.972 6.608 15.718 1.00 95.75 170 ASN A O 1
ATOM 1378 N N . LYS A 1 171 ? 6.672 5.872 14.048 1.00 94.81 171 LYS A N 1
ATOM 1379 C CA . LYS A 1 171 ? 7.619 6.230 12.981 1.00 94.81 171 LYS A CA 1
ATOM 1380 C C . LYS A 1 171 ? 7.435 7.655 12.468 1.00 94.81 171 LYS A C 1
ATOM 1382 O O . LYS A 1 171 ? 8.362 8.215 11.895 1.00 94.81 171 LYS A O 1
ATOM 1387 N N . PHE A 1 172 ? 6.276 8.271 12.696 1.00 93.38 172 PHE A N 1
ATOM 1388 C CA . PHE A 1 172 ? 5.922 9.565 12.102 1.00 93.38 172 PHE A CA 1
ATOM 1389 C C . PHE A 1 172 ? 6.733 10.746 12.643 1.00 93.38 172 PHE A C 1
ATOM 1391 O O . PHE A 1 172 ? 6.791 11.783 11.991 1.00 93.38 172 PHE A O 1
ATOM 1398 N N . THR A 1 173 ? 7.353 10.607 13.815 1.00 89.62 173 THR A N 1
ATOM 1399 C CA . THR A 1 173 ? 8.194 11.647 14.431 1.00 89.62 173 THR A CA 1
ATOM 1400 C C . THR A 1 173 ? 9.601 11.710 13.848 1.00 89.62 173 THR A C 1
ATOM 1402 O O . THR A 1 173 ? 10.314 12.679 14.098 1.00 89.62 173 THR A O 1
ATOM 1405 N N . ARG A 1 174 ? 10.002 10.707 13.055 1.00 89.38 174 ARG A N 1
ATOM 1406 C CA . ARG A 1 174 ? 11.331 10.638 12.438 1.00 89.38 174 ARG A CA 1
ATOM 1407 C C . ARG A 1 174 ? 11.583 11.778 11.449 1.00 89.38 174 ARG A C 1
ATOM 1409 O O . ARG A 1 174 ? 12.718 12.221 11.317 1.00 89.38 174 ARG A O 1
ATOM 1416 N N . VAL A 1 175 ? 10.533 12.276 10.794 1.00 84.12 175 VAL A N 1
ATOM 1417 C CA . VAL A 1 175 ? 10.613 13.359 9.806 1.00 84.12 175 VAL A CA 1
ATOM 1418 C C . VAL A 1 175 ? 9.731 14.529 10.235 1.00 84.12 175 VAL A C 1
ATOM 1420 O O . VAL A 1 175 ? 8.560 14.357 10.573 1.00 84.12 175 VAL A O 1
ATOM 1423 N N . ILE A 1 176 ? 10.285 15.742 10.178 1.00 78.31 176 ILE A N 1
ATOM 1424 C CA . ILE A 1 176 ? 9.550 16.987 10.422 1.00 78.31 176 ILE A CA 1
ATOM 1425 C C . ILE A 1 176 ? 9.272 17.649 9.075 1.00 78.31 176 ILE A C 1
ATOM 1427 O O . ILE A 1 176 ? 10.165 18.223 8.455 1.00 78.31 176 ILE A O 1
ATOM 1431 N N . MET A 1 177 ? 8.017 17.583 8.632 1.00 72.44 177 MET A N 1
ATOM 1432 C CA . MET A 1 177 ? 7.585 18.265 7.413 1.00 72.44 177 MET A CA 1
ATOM 1433 C C . MET A 1 177 ? 7.452 19.776 7.661 1.00 72.44 177 MET A C 1
ATOM 1435 O O . MET A 1 177 ? 6.930 20.178 8.708 1.00 72.44 177 MET A O 1
ATOM 1439 N N . PRO A 1 178 ? 7.878 20.635 6.719 1.00 73.88 178 PRO A N 1
ATOM 1440 C CA . PRO A 1 178 ? 7.628 22.065 6.817 1.00 73.88 178 PRO A CA 1
ATOM 1441 C C . PRO A 1 178 ? 6.112 22.343 6.806 1.00 73.88 178 PRO A C 1
ATOM 1443 O O . PRO A 1 178 ? 5.373 21.704 6.059 1.00 73.88 178 PRO A O 1
ATOM 1446 N N . PRO A 1 179 ? 5.623 23.313 7.601 1.00 70.88 179 PRO A N 1
ATOM 1447 C CA . PRO A 1 179 ? 4.187 23.563 7.754 1.00 70.88 179 PRO A CA 1
ATOM 1448 C C . PRO A 1 179 ? 3.527 24.138 6.494 1.00 70.88 179 PRO A C 1
ATOM 1450 O O . PRO A 1 179 ? 2.307 24.093 6.366 1.00 70.88 179 PRO A O 1
ATOM 1453 N N . LYS A 1 180 ? 4.316 24.716 5.581 1.00 72.94 180 LYS A N 1
ATOM 1454 C CA . LYS A 1 180 ? 3.867 25.230 4.285 1.00 72.94 180 LYS A CA 1
ATOM 1455 C C . LYS A 1 180 ? 4.950 24.968 3.247 1.00 72.94 180 LYS A C 1
ATOM 1457 O O . LYS A 1 180 ? 6.124 25.231 3.506 1.00 72.94 180 LYS A O 1
ATOM 1462 N N . PHE A 1 181 ? 4.546 24.482 2.079 1.00 68.75 181 PHE A N 1
ATOM 1463 C CA . PHE A 1 181 ? 5.397 24.472 0.897 1.00 68.75 181 PHE A CA 1
ATOM 1464 C C . PHE A 1 181 ? 5.355 25.870 0.276 1.00 68.75 181 PHE A C 1
ATOM 1466 O O . PHE A 1 181 ? 4.296 26.313 -0.167 1.00 68.75 181 PHE A O 1
ATOM 1473 N N . THR A 1 182 ? 6.478 26.586 0.292 1.00 70.56 182 THR A N 1
ATOM 1474 C CA . THR A 1 182 ? 6.594 27.882 -0.385 1.00 70.56 182 THR A CA 1
ATOM 1475 C C . THR A 1 182 ? 7.206 27.637 -1.762 1.00 70.56 182 THR A C 1
ATOM 1477 O O . THR A 1 182 ? 8.412 27.386 -1.828 1.00 70.56 182 THR A O 1
ATOM 1480 N N . PRO A 1 183 ? 6.423 27.675 -2.855 1.00 65.88 183 PRO A N 1
ATOM 1481 C CA . PRO A 1 183 ? 6.984 27.547 -4.192 1.00 65.88 183 PRO A CA 1
ATOM 1482 C C . PRO A 1 183 ? 7.918 28.732 -4.455 1.00 65.88 183 PRO A C 1
ATOM 1484 O O . PRO A 1 183 ? 7.527 29.890 -4.311 1.00 65.88 183 PRO A O 1
ATOM 1487 N N . VAL A 1 184 ? 9.167 28.443 -4.816 1.00 69.38 184 VAL A N 1
ATOM 1488 C CA . VAL A 1 184 ? 10.141 29.460 -5.226 1.00 69.38 184 VAL A CA 1
ATOM 1489 C C . VAL A 1 184 ? 10.205 29.504 -6.748 1.00 69.38 184 VAL A C 1
ATOM 1491 O O . VAL A 1 184 ? 10.337 28.472 -7.403 1.00 69.38 184 VAL A O 1
ATOM 1494 N N . ASN A 1 185 ? 10.097 30.701 -7.326 1.00 68.06 185 ASN A N 1
ATOM 1495 C CA . ASN A 1 185 ? 10.260 30.890 -8.764 1.00 68.06 185 ASN A CA 1
ATOM 1496 C C . ASN A 1 185 ? 11.757 30.829 -9.114 1.00 68.06 185 ASN A C 1
ATOM 1498 O O . ASN A 1 185 ? 12.478 31.819 -8.973 1.00 68.06 185 ASN A O 1
ATOM 1502 N N . ILE A 1 186 ? 12.201 29.656 -9.567 1.00 67.38 186 ILE A N 1
ATOM 1503 C CA . ILE A 1 186 ? 13.596 29.342 -9.919 1.00 67.38 186 ILE A CA 1
ATOM 1504 C C . ILE A 1 186 ? 14.135 30.107 -11.141 1.00 67.38 186 ILE A C 1
ATOM 1506 O O . ILE A 1 186 ? 15.337 30.116 -11.370 1.00 67.38 186 ILE A O 1
ATOM 1510 N N . THR A 1 187 ? 13.272 30.779 -11.903 1.00 71.12 187 THR A N 1
ATOM 1511 C CA . THR A 1 187 ? 13.641 31.595 -13.076 1.00 71.12 187 THR A CA 1
ATOM 1512 C C . THR A 1 187 ? 13.930 33.059 -12.740 1.00 71.12 187 THR A C 1
ATOM 1514 O O . THR A 1 187 ? 14.256 33.851 -13.620 1.00 71.12 187 THR A O 1
ATOM 1517 N N . SER A 1 188 ? 13.813 33.448 -11.470 1.00 67.50 188 SER A N 1
ATOM 1518 C CA . SER A 1 188 ? 14.042 34.829 -11.044 1.00 67.50 188 SER A CA 1
ATOM 1519 C C . SER A 1 188 ? 15.549 35.106 -10.929 1.00 67.50 188 SER A C 1
ATOM 1521 O O . SER A 1 188 ? 16.206 34.432 -10.140 1.00 67.50 188 SER A O 1
ATOM 1523 N N . PRO A 1 189 ? 16.121 36.127 -11.596 1.00 63.19 189 PRO A N 1
ATOM 1524 C CA . PRO A 1 189 ? 17.563 36.413 -11.534 1.00 63.19 189 PRO A CA 1
ATOM 1525 C C . PRO A 1 189 ? 18.076 36.830 -10.138 1.00 63.19 189 PRO A C 1
ATOM 1527 O O . PRO A 1 189 ? 19.279 36.933 -9.933 1.00 63.19 189 PRO A O 1
ATOM 1530 N N . ASN A 1 190 ? 17.183 37.023 -9.157 1.00 64.56 190 ASN A N 1
ATOM 1531 C CA . ASN A 1 190 ? 17.496 37.458 -7.790 1.00 64.56 190 ASN A CA 1
ATOM 1532 C C . ASN A 1 190 ? 17.282 36.359 -6.726 1.00 64.56 190 ASN A C 1
ATOM 1534 O O . ASN A 1 190 ? 16.831 36.643 -5.612 1.00 64.56 190 ASN A O 1
ATOM 1538 N N . LEU A 1 191 ? 17.590 35.095 -7.038 1.00 60.16 191 LEU A N 1
ATOM 1539 C CA . LEU A 1 191 ? 17.635 34.019 -6.037 1.00 60.16 191 LEU A CA 1
ATOM 1540 C C . LEU A 1 191 ? 18.838 34.218 -5.101 1.00 60.16 191 LEU A C 1
ATOM 1542 O O . LEU A 1 191 ? 19.927 33.707 -5.337 1.00 60.16 191 LEU A O 1
ATOM 1546 N N . SER A 1 192 ? 18.637 34.964 -4.014 1.00 61.72 192 SER A N 1
ATOM 1547 C CA . SER A 1 192 ? 19.606 35.070 -2.919 1.00 61.72 192 SER A CA 1
ATOM 1548 C C . SER A 1 192 ? 19.154 34.224 -1.728 1.00 61.72 192 SER A C 1
ATOM 1550 O O . SER A 1 192 ? 18.013 34.307 -1.269 1.00 61.72 192 SER A O 1
ATOM 1552 N N . PHE A 1 193 ? 20.052 33.376 -1.219 1.00 59.22 193 PHE A N 1
ATOM 1553 C CA . PHE A 1 193 ? 19.794 32.551 -0.040 1.00 59.22 193 PHE A CA 1
ATOM 1554 C C . PHE A 1 193 ? 19.622 33.443 1.200 1.00 59.22 193 PHE A C 1
ATOM 1556 O O . PHE A 1 193 ? 20.594 33.969 1.745 1.00 59.22 193 PHE A O 1
ATOM 1563 N N . GLN A 1 194 ? 18.388 33.612 1.679 1.00 61.31 194 GLN A N 1
ATOM 1564 C CA . GLN A 1 194 ? 18.126 34.316 2.935 1.00 61.31 194 GLN A CA 1
ATOM 1565 C C . GLN A 1 194 ? 18.144 33.339 4.114 1.00 61.31 194 GLN A C 1
ATOM 1567 O O . GLN A 1 194 ? 17.177 32.628 4.389 1.00 61.31 194 GLN A O 1
ATOM 1572 N N . LYS A 1 195 ? 19.249 33.332 4.867 1.00 47.19 195 LYS A N 1
ATOM 1573 C CA . LYS A 1 195 ? 19.339 32.603 6.138 1.00 47.19 195 LYS A CA 1
ATOM 1574 C C . LYS A 1 195 ? 18.335 33.205 7.127 1.00 47.19 195 LYS A C 1
ATOM 1576 O O . LYS A 1 195 ? 18.464 34.360 7.535 1.00 47.19 195 LYS A O 1
ATOM 1581 N N . ARG A 1 196 ? 17.319 32.429 7.513 1.00 54.84 196 ARG A N 1
ATOM 1582 C CA . ARG A 1 196 ? 16.254 32.862 8.429 1.00 54.84 196 ARG A CA 1
ATOM 1583 C C . ARG A 1 196 ? 16.861 33.338 9.758 1.00 54.84 196 ARG A C 1
ATOM 1585 O O . ARG A 1 196 ? 17.375 32.526 10.522 1.00 54.84 196 ARG A O 1
ATOM 1592 N N . LYS A 1 197 ? 16.795 34.643 10.055 1.00 46.84 197 LYS A N 1
ATOM 1593 C CA . LYS A 1 197 ? 17.188 35.184 11.368 1.00 46.84 197 LYS A CA 1
ATOM 1594 C C . LYS A 1 197 ? 16.200 34.684 12.422 1.00 46.84 197 LYS A C 1
ATOM 1596 O O . LYS A 1 197 ? 15.036 35.082 12.437 1.00 46.84 197 LYS A O 1
ATOM 1601 N N . THR A 1 198 ? 16.650 33.805 13.308 1.00 43.62 198 THR A N 1
ATOM 1602 C CA . THR A 1 198 ? 15.892 33.375 14.485 1.00 43.62 198 THR A CA 1
ATOM 1603 C C . THR A 1 198 ? 15.681 34.593 15.389 1.00 43.62 198 THR A C 1
ATOM 1605 O O . THR A 1 198 ? 16.612 35.046 16.052 1.00 43.62 198 THR A O 1
ATOM 1608 N N . ARG A 1 199 ? 14.470 35.168 15.416 1.00 43.06 199 ARG A N 1
ATOM 1609 C CA . ARG A 1 199 ? 14.100 36.164 16.436 1.00 43.06 199 ARG A CA 1
ATOM 1610 C C . ARG A 1 199 ? 14.076 35.453 17.791 1.00 43.06 199 ARG A C 1
ATOM 1612 O O . ARG A 1 199 ? 13.103 34.776 18.112 1.00 43.06 199 ARG A O 1
ATOM 1619 N N . ARG A 1 200 ? 15.146 35.589 18.580 1.00 38.50 200 ARG A N 1
ATOM 1620 C CA . ARG A 1 200 ? 15.116 35.305 20.020 1.00 38.50 200 ARG A CA 1
ATOM 1621 C C . ARG A 1 200 ? 14.106 36.272 20.646 1.00 38.50 200 ARG A C 1
ATOM 1623 O O . ARG A 1 200 ? 14.361 37.471 20.684 1.00 38.50 200 ARG A O 1
ATOM 1630 N N . LYS A 1 201 ? 12.951 35.773 21.095 1.00 36.91 201 LYS A N 1
ATOM 1631 C CA . LYS A 1 201 ? 12.109 36.515 22.041 1.00 36.91 201 LYS A CA 1
ATOM 1632 C C . LYS A 1 201 ? 12.897 36.600 23.350 1.00 36.91 201 LYS A C 1
ATOM 1634 O O . LYS A 1 201 ? 13.175 35.570 23.956 1.00 36.91 201 LYS A O 1
ATOM 1639 N N . SER A 1 202 ? 13.300 37.803 23.741 1.00 35.03 202 SER A N 1
ATOM 1640 C CA . SER A 1 202 ? 13.816 38.089 25.077 1.00 35.03 202 SER A CA 1
ATOM 1641 C C . SER A 1 202 ? 12.684 37.871 26.078 1.00 35.03 202 SER A C 1
ATOM 1643 O O . SER A 1 202 ? 11.707 38.618 26.079 1.00 35.03 202 SER A O 1
ATOM 1645 N N . VAL A 1 203 ? 12.788 36.818 26.882 1.00 36.66 203 VAL A N 1
ATOM 1646 C CA . VAL A 1 203 ? 11.942 36.630 28.061 1.00 36.66 203 VAL A CA 1
ATOM 1647 C C . VAL A 1 203 ? 12.512 37.529 29.155 1.00 36.66 203 VAL A C 1
ATOM 1649 O O . VAL A 1 203 ? 13.677 37.390 29.523 1.00 36.66 203 VAL A O 1
ATOM 1652 N N . SER A 1 204 ? 11.714 38.484 29.624 1.00 32.59 204 SER A N 1
ATOM 1653 C CA . SER A 1 204 ? 12.020 39.329 30.777 1.00 32.59 204 SER A CA 1
ATOM 1654 C C . SER A 1 204 ? 12.081 38.441 32.020 1.00 32.59 204 SER A C 1
ATOM 1656 O O . SER A 1 204 ? 11.074 37.850 32.398 1.00 32.59 204 SER A O 1
ATOM 1658 N N . VAL A 1 205 ? 13.256 38.307 32.635 1.00 35.88 205 VAL A N 1
ATOM 1659 C CA . VAL A 1 205 ? 13.405 37.582 33.903 1.00 35.88 205 VAL A CA 1
ATOM 1660 C C . VAL A 1 205 ? 13.026 38.528 35.035 1.00 35.88 205 VAL A C 1
ATOM 1662 O O . VAL A 1 205 ? 13.738 39.490 35.324 1.00 35.88 205 VAL A O 1
ATOM 1665 N N . GLU A 1 206 ? 11.883 38.259 35.655 1.00 31.81 206 GLU A N 1
ATOM 1666 C CA . GLU A 1 206 ? 11.440 38.898 36.887 1.00 31.81 206 GLU A CA 1
ATOM 1667 C C . GLU A 1 206 ? 12.368 38.465 38.038 1.00 31.81 206 GLU A C 1
ATOM 1669 O O . GLU A 1 206 ? 12.652 37.282 38.240 1.00 31.81 206 GLU A O 1
ATOM 1674 N N . LYS A 1 207 ? 12.935 39.449 38.741 1.00 31.03 207 LYS A N 1
ATOM 1675 C CA . LYS A 1 207 ? 13.995 39.272 39.741 1.00 31.03 207 LYS A CA 1
ATOM 1676 C C . LYS A 1 207 ? 13.408 38.667 41.026 1.00 31.03 207 LYS A C 1
ATOM 1678 O O . LYS A 1 207 ? 12.857 39.387 41.855 1.00 31.03 207 LYS A O 1
ATOM 1683 N N . LEU A 1 208 ? 13.564 37.359 41.221 1.00 29.84 208 LEU A N 1
ATOM 1684 C CA . LEU A 1 208 ? 13.349 36.707 42.518 1.00 29.84 208 LEU A CA 1
ATOM 1685 C C . LEU A 1 208 ? 14.429 37.170 43.511 1.00 29.84 208 LEU A C 1
ATOM 1687 O O . LEU A 1 208 ? 15.626 36.971 43.302 1.00 29.84 208 LEU A O 1
ATOM 1691 N N . LYS A 1 209 ? 13.991 37.840 44.579 1.00 31.09 209 LYS A N 1
ATOM 1692 C CA . LYS A 1 209 ? 14.819 38.369 45.669 1.00 31.09 209 LYS A CA 1
ATOM 1693 C C . LYS A 1 209 ? 15.071 37.247 46.686 1.00 31.09 209 LYS A C 1
ATOM 1695 O O . LYS A 1 209 ? 14.128 36.786 47.320 1.00 31.09 209 LYS A O 1
ATOM 1700 N N . LEU A 1 210 ? 16.321 36.808 46.832 1.00 32.56 210 LEU A N 1
ATOM 1701 C CA . LEU A 1 210 ? 16.746 35.850 47.864 1.00 32.56 210 LEU A CA 1
ATOM 1702 C C . LEU A 1 210 ? 17.258 36.599 49.116 1.00 32.56 210 LEU A C 1
ATOM 1704 O O . LEU A 1 210 ? 17.850 37.672 48.965 1.00 32.56 210 LEU A O 1
ATOM 1708 N N . PRO A 1 211 ? 17.017 36.081 50.337 1.00 32.47 211 PRO A N 1
ATOM 1709 C CA . PRO A 1 211 ? 17.375 36.748 51.588 1.00 32.47 211 PRO A CA 1
ATOM 1710 C C . PRO A 1 211 ? 18.858 36.556 51.954 1.00 32.47 211 PRO A C 1
ATOM 1712 O O . PRO A 1 211 ? 19.520 35.633 51.485 1.00 32.47 211 PRO A O 1
ATOM 1715 N N . ALA A 1 212 ? 19.370 37.459 52.792 1.00 32.62 212 ALA A N 1
ATOM 1716 C CA . ALA A 1 212 ? 20.770 37.554 53.203 1.00 32.62 212 ALA A CA 1
ATOM 1717 C C . ALA A 1 212 ? 21.079 36.808 54.516 1.00 32.62 212 ALA A C 1
ATOM 1719 O O . ALA A 1 212 ? 20.286 36.880 55.450 1.00 32.62 212 ALA A O 1
ATOM 1720 N N . SER A 1 213 ? 22.276 36.212 54.601 1.00 30.47 213 SER A N 1
ATOM 1721 C CA . SER A 1 213 ? 23.058 35.935 55.831 1.00 30.47 213 SER A CA 1
ATOM 1722 C C . SER A 1 213 ? 24.435 35.371 55.411 1.00 30.47 213 SER A C 1
ATOM 1724 O O . SER A 1 213 ? 24.480 34.336 54.756 1.00 30.47 213 SER A O 1
ATOM 1726 N N . SER A 1 214 ? 25.534 36.137 55.448 1.00 28.50 214 SER A N 1
ATOM 1727 C CA . SER A 1 214 ? 26.493 36.361 56.559 1.00 28.50 214 SER A CA 1
ATOM 1728 C C . SER A 1 214 ? 27.500 35.217 56.818 1.00 28.50 214 SER A C 1
ATOM 1730 O O . SER A 1 214 ? 27.092 34.128 57.205 1.00 28.50 214 SER A O 1
ATOM 1732 N N . GLY A 1 215 ? 28.803 35.535 56.712 1.00 27.70 215 GLY A N 1
ATOM 1733 C CA . GLY A 1 215 ? 29.967 34.738 57.168 1.00 27.70 215 GLY A CA 1
ATOM 1734 C C . GLY A 1 215 ? 30.881 34.300 56.009 1.00 27.70 215 GLY A C 1
ATOM 1735 O O . GLY A 1 215 ? 30.479 33.461 55.218 1.00 27.70 215 GLY A O 1
ATOM 1736 N N . SER A 1 216 ? 31.981 34.989 55.671 1.00 26.69 216 SER A N 1
ATOM 1737 C CA . SER A 1 216 ? 33.309 35.114 56.323 1.00 26.69 216 SER A CA 1
ATOM 1738 C C . SER A 1 216 ? 34.345 34.082 55.836 1.00 26.69 216 SER A C 1
ATOM 1740 O O . SER A 1 216 ? 34.091 32.887 55.925 1.00 26.69 216 SER A O 1
ATOM 1742 N N . SER A 1 217 ? 35.534 34.594 55.449 1.00 27.67 217 SER A N 1
ATOM 1743 C CA . SER A 1 217 ? 36.850 33.928 55.223 1.00 27.67 217 SER A CA 1
ATOM 1744 C C . SER A 1 217 ? 36.934 32.886 54.087 1.00 27.67 217 SER A C 1
ATOM 1746 O O . SER A 1 217 ? 35.997 32.140 53.878 1.00 27.67 217 SER A O 1
ATOM 1748 N N . SER A 1 218 ? 38.002 32.712 53.301 1.00 28.22 218 SER A N 1
ATOM 1749 C CA . SER A 1 218 ? 39.367 33.263 53.226 1.00 28.22 218 SER A CA 1
ATOM 1750 C C . SER A 1 218 ? 40.053 32.699 51.960 1.00 28.22 218 SER A C 1
ATOM 1752 O O . SER A 1 218 ? 39.786 31.560 51.595 1.00 28.22 218 SER A O 1
ATOM 1754 N N . SER A 1 219 ? 40.937 33.495 51.341 1.00 26.50 219 SER A N 1
ATOM 1755 C CA . SER A 1 219 ? 42.164 33.146 50.577 1.00 26.50 219 SER A CA 1
ATOM 1756 C C . SER A 1 219 ? 42.280 31.806 49.813 1.00 26.50 219 SER A C 1
ATOM 1758 O O . SER A 1 219 ? 42.271 30.741 50.422 1.00 26.50 219 SER A O 1
ATOM 1760 N N . THR A 1 220 ? 42.675 31.839 48.529 1.00 27.95 220 THR A N 1
ATOM 1761 C CA . THR A 1 220 ? 44.091 31.706 48.079 1.00 27.95 220 THR A CA 1
ATOM 1762 C C . THR A 1 220 ? 44.195 31.624 46.544 1.00 27.95 220 THR A C 1
ATOM 1764 O O . THR A 1 220 ? 43.465 30.906 45.872 1.00 27.95 220 THR A O 1
ATOM 1767 N N . SER A 1 221 ? 45.144 32.409 46.048 1.00 26.80 221 SER A N 1
ATOM 1768 C CA . SER A 1 221 ? 45.823 32.528 44.755 1.00 26.80 221 SER A CA 1
ATOM 1769 C C . SER A 1 221 ? 46.153 31.237 43.968 1.00 26.80 221 SER A C 1
ATOM 1771 O O . SER A 1 221 ? 46.471 30.216 44.562 1.00 26.80 221 SER A O 1
ATOM 1773 N N . VAL A 1 222 ? 46.227 31.331 42.628 1.00 31.50 222 VAL A N 1
ATOM 1774 C CA . VAL A 1 222 ? 47.465 31.314 41.790 1.00 31.50 222 VAL A CA 1
ATOM 1775 C C . VAL A 1 222 ? 47.177 30.832 40.348 1.00 31.50 222 VAL A C 1
ATOM 1777 O O . VAL A 1 222 ? 46.731 29.716 40.118 1.00 31.50 222 VAL A O 1
ATOM 1780 N N . ASN A 1 223 ? 47.513 31.717 39.400 1.00 27.56 223 ASN A N 1
ATOM 1781 C CA . ASN A 1 223 ? 48.049 31.563 38.033 1.00 27.56 223 ASN A CA 1
ATOM 1782 C C . ASN A 1 223 ? 48.229 30.161 37.407 1.00 27.56 223 ASN A C 1
ATOM 1784 O O . ASN A 1 223 ? 48.926 29.322 37.970 1.00 27.56 223 ASN A O 1
ATOM 1788 N N . LYS A 1 224 ? 47.911 30.040 36.106 1.00 31.36 224 LYS A N 1
ATOM 1789 C CA . LYS A 1 224 ? 48.924 30.130 35.025 1.00 31.36 224 LYS A CA 1
ATOM 1790 C C . LYS A 1 224 ? 48.309 30.073 33.618 1.00 31.36 224 LYS A C 1
ATOM 1792 O O . LYS A 1 224 ? 47.536 29.185 33.286 1.00 31.36 224 LYS A O 1
ATOM 1797 N N . THR A 1 225 ? 48.723 31.058 32.831 1.00 29.14 225 THR A N 1
ATOM 1798 C CA . THR A 1 225 ? 48.845 31.127 31.369 1.00 29.14 225 THR A CA 1
ATOM 1799 C C . THR A 1 225 ? 49.593 29.929 30.778 1.00 29.14 225 THR A C 1
ATOM 1801 O O . THR A 1 225 ? 50.441 29.358 31.462 1.00 29.14 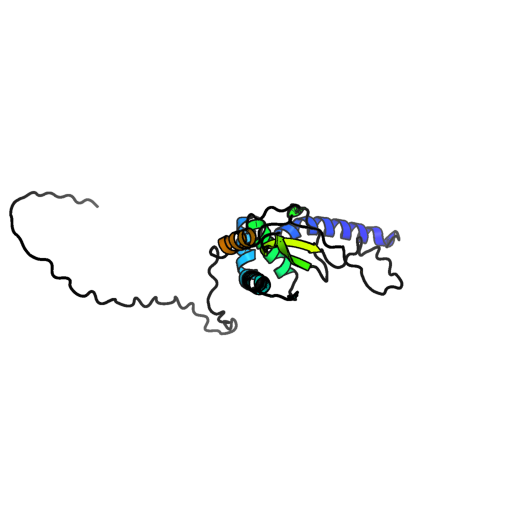225 THR A O 1
ATOM 1804 N N . LEU A 1 226 ? 49.351 29.638 29.495 1.00 33.03 226 LEU A N 1
ATOM 1805 C CA . LEU A 1 226 ? 50.367 29.631 28.429 1.00 33.03 226 LEU A CA 1
ATOM 1806 C C . LEU A 1 226 ? 49.685 29.394 27.066 1.00 33.03 226 LEU A C 1
ATOM 1808 O O . LEU A 1 226 ? 48.939 28.430 26.924 1.00 33.03 226 LEU A O 1
ATOM 1812 N N . ASP A 1 227 ? 49.960 30.348 26.174 1.00 36.12 227 ASP A N 1
ATOM 1813 C CA . ASP A 1 227 ? 50.078 30.332 24.703 1.00 36.12 227 ASP A CA 1
ATOM 1814 C C . ASP A 1 227 ? 48.987 29.714 23.808 1.00 36.12 227 ASP A C 1
ATOM 1816 O O . ASP A 1 227 ? 48.758 28.485 23.834 1.00 36.12 227 ASP A O 1
#

InterPro domains:
  IPR000560 Histidine phosphatase superfamily, clade-2 [PF00328] (6-127)
  IPR029033 Histidine phosphatase superfamily [SSF53254] (10-149)
  IPR037446 Histidine acid phosphatase, VIP1 family [PTHR12750] (5-179)

pLDDT: mean 81.61, std 21.67, range [26.5, 97.94]

Radius of gyration: 29.18 Å; chains: 1; bounding box: 73×56×94 Å